Protein AF-A0A813KDB1-F1 (afdb_monomer_lite)

InterPro domains:
  IPR017941 Rieske [2Fe-2S] iron-sulphur domain [PF00355] (178-238)
  IPR017941 Rieske [2Fe-2S] iron-sulphur domain [PS51296] (184-258)
  IPR036922 Rieske [2Fe-2S] iron-sulphur domain superfamily [G3DSA:2.102.10.10] (150-264)
  IPR036922 Rieske [2Fe-2S] iron-sulphur domain superfamily [SSF50022] (185-265)

Radius of gyration: 29.74 Å; chains: 1; bounding box: 90×100×60 Å

Sequence (319 aa):
MPPRPRRPRRIEYSDDDKTNSSRAALPVSDSSYREGPVVGLESSQASLGKRLASVAGLDGSPGKTSPEEPSREEPSEPEAKSRRKGDEESPDTVEDDEHLWVRTEVRKGSDLIDGQAWMAEFQDRVGAHLEKAAGDPLQPGPNFFLRNRVLREMGKTCPPGKRLRLPTGQDVIFWFNVGIPGPPKSRVYVTEARCPHQGVCLLGGELSEIEDEMGIAQAMIRCPRHNKTFSLRHGRSHGNTEVLREFPCRFMHGHWYVGLDLDEPGTPAAASSFKEPLSPGSEGKAGRPTLQCTEAQDSSPSSDPIRKKLRWLFDTLQQ

Secondary structure (DSSP, 8-state):
-PPPPPPPPPPPPP---------PPP----TT--------GGGGSTTSSSSS------------------------------------PPPSEEEETTEEEEE-S--SGGGS-BHHHHHHHHHHHHHHHHHHHHT-TT----HHHHHHHHHHHHHHH--SSEEEE-TTS-EEEEEES-SSSS-GGGSEEEEESB-TTT--BGGGSEEEEEE-TTS-EEEEEE-TTT--EEETTT-B-TT-S-B--EE-EEEETTEEEEEEETT-TTS----S--------------------------------GGGGHHHHHHHTT--

Organism: Polarella glacialis (NCBI:txid89957)

pLDDT: mean 74.96, std 22.69, range [31.42, 98.62]

Structure (mmCIF, N/CA/C/O backbone):
data_AF-A0A813KDB1-F1
#
_entry.id   AF-A0A813KDB1-F1
#
loop_
_atom_site.group_PDB
_atom_site.id
_atom_site.type_symbol
_atom_site.label_atom_id
_atom_site.label_alt_id
_atom_site.label_comp_id
_atom_site.label_asym_id
_atom_site.label_entity_id
_atom_site.label_seq_id
_atom_site.pdbx_PDB_ins_code
_atom_site.Cartn_x
_atom_site.Cartn_y
_atom_site.Cartn_z
_atom_site.occupancy
_atom_site.B_iso_or_equiv
_atom_site.auth_seq_id
_atom_site.auth_comp_id
_atom_site.auth_asym_id
_atom_site.auth_atom_id
_atom_site.pdbx_PDB_model_num
ATOM 1 N N . MET A 1 1 ? 41.593 44.837 -2.999 1.00 47.44 1 MET A N 1
ATOM 2 C CA . MET A 1 1 ? 41.903 43.409 -2.769 1.00 47.44 1 MET A CA 1
ATOM 3 C C . MET A 1 1 ? 40.599 42.653 -2.574 1.00 47.44 1 MET A C 1
ATOM 5 O O . MET A 1 1 ? 39.830 43.077 -1.719 1.00 47.44 1 MET A O 1
ATOM 9 N N . PRO A 1 2 ? 40.311 41.606 -3.362 1.00 50.16 2 PRO A N 1
ATOM 10 C CA . PRO A 1 2 ? 39.098 40.814 -3.181 1.00 50.16 2 PRO A CA 1
ATOM 11 C C . PRO A 1 2 ? 39.183 39.944 -1.907 1.00 50.16 2 PRO A C 1
ATOM 13 O O . PRO A 1 2 ? 40.277 39.488 -1.554 1.00 50.16 2 PRO A O 1
ATOM 16 N N . PRO A 1 3 ? 38.062 39.724 -1.194 1.00 56.72 3 PRO A N 1
ATOM 17 C CA . PRO A 1 3 ? 38.036 38.947 0.042 1.00 56.72 3 PRO A CA 1
ATOM 18 C C . PRO A 1 3 ? 38.288 37.456 -0.224 1.00 56.72 3 PRO A C 1
ATOM 20 O O . PRO A 1 3 ? 37.745 36.871 -1.160 1.00 56.72 3 PRO A O 1
ATOM 23 N N . ARG A 1 4 ? 39.126 36.836 0.616 1.00 61.09 4 ARG A N 1
ATOM 24 C CA . ARG A 1 4 ? 39.471 35.410 0.515 1.00 61.09 4 ARG A CA 1
ATOM 25 C C . ARG A 1 4 ? 38.277 34.520 0.902 1.00 61.09 4 ARG A C 1
ATOM 27 O O . ARG A 1 4 ? 37.613 34.813 1.898 1.00 61.09 4 ARG A O 1
ATOM 34 N N . PRO A 1 5 ? 38.047 33.404 0.189 1.00 60.66 5 PRO A N 1
ATOM 35 C CA . PRO A 1 5 ? 36.999 32.448 0.528 1.00 60.66 5 PRO A CA 1
ATOM 36 C C . PRO A 1 5 ? 37.299 31.759 1.867 1.00 60.66 5 PRO A C 1
ATOM 38 O O . PRO A 1 5 ? 38.416 31.295 2.117 1.00 60.66 5 PRO A O 1
ATOM 41 N N . ARG A 1 6 ? 36.295 31.716 2.751 1.00 63.47 6 ARG A N 1
ATOM 42 C CA . ARG A 1 6 ? 36.370 31.036 4.052 1.00 63.47 6 ARG A CA 1
ATOM 43 C C . ARG A 1 6 ? 36.276 29.523 3.851 1.00 63.47 6 ARG A C 1
ATOM 45 O O . ARG A 1 6 ? 35.392 29.045 3.148 1.00 63.47 6 ARG A O 1
ATOM 52 N N . ARG A 1 7 ? 37.189 28.778 4.482 1.00 62.50 7 ARG A N 1
ATOM 53 C CA . ARG A 1 7 ? 37.196 27.307 4.475 1.00 62.50 7 ARG A CA 1
ATOM 54 C C . ARG A 1 7 ? 35.985 26.751 5.246 1.00 62.50 7 ARG A C 1
ATOM 56 O O . ARG A 1 7 ? 35.656 27.308 6.297 1.00 62.50 7 ARG A O 1
ATOM 63 N N . PRO A 1 8 ? 35.355 25.661 4.774 1.00 53.72 8 PRO A N 1
ATOM 64 C CA . PRO A 1 8 ? 34.260 25.009 5.484 1.00 53.72 8 PRO A CA 1
ATOM 65 C C . PRO A 1 8 ? 34.768 24.371 6.785 1.00 53.72 8 PRO A C 1
ATOM 67 O O . PRO A 1 8 ? 35.827 23.741 6.813 1.00 53.72 8 PRO A O 1
ATOM 70 N N . ARG A 1 9 ? 34.021 24.578 7.876 1.00 57.28 9 ARG A N 1
ATOM 71 C CA . ARG A 1 9 ? 34.284 23.959 9.180 1.00 57.28 9 ARG A CA 1
ATOM 72 C C . ARG A 1 9 ? 33.851 22.493 9.144 1.00 57.28 9 ARG A C 1
ATOM 74 O O . ARG A 1 9 ? 32.752 22.182 8.698 1.00 57.28 9 ARG A O 1
ATOM 81 N N . ARG A 1 10 ? 34.738 21.626 9.629 1.00 59.72 10 ARG A N 1
ATOM 82 C CA . ARG A 1 10 ? 34.519 20.196 9.864 1.00 59.72 10 ARG A CA 1
ATOM 83 C C . ARG A 1 10 ? 33.463 20.037 10.964 1.00 59.72 10 ARG A C 1
ATOM 85 O O . ARG A 1 10 ? 33.630 20.611 12.036 1.00 59.72 10 ARG A O 1
ATOM 92 N N . ILE A 1 11 ? 32.384 19.319 10.667 1.00 54.44 11 ILE A N 1
ATOM 93 C CA . ILE A 1 11 ? 31.355 18.930 11.637 1.00 54.44 11 ILE A CA 1
ATOM 94 C C . ILE A 1 11 ? 31.827 17.615 12.261 1.00 54.44 11 ILE A C 1
ATOM 96 O O . ILE A 1 11 ? 32.056 16.645 11.540 1.00 54.44 11 ILE A O 1
ATOM 100 N N . GLU A 1 12 ? 32.029 17.612 13.575 1.00 63.62 12 GLU A N 1
ATOM 101 C CA . GLU A 1 12 ? 32.253 16.402 14.367 1.00 63.62 12 GLU A CA 1
ATOM 102 C C . GLU A 1 12 ? 30.897 15.946 14.916 1.00 63.62 12 GLU A C 1
ATOM 104 O O . GLU A 1 12 ? 30.165 16.746 15.500 1.00 63.62 12 GLU A O 1
ATOM 109 N N . TYR A 1 13 ? 30.543 14.685 14.664 1.00 45.53 13 TYR A N 1
ATOM 110 C CA . TYR A 1 13 ? 29.360 14.039 15.227 1.00 45.53 13 TYR A CA 1
ATOM 111 C C . TYR A 1 13 ? 29.757 13.339 16.531 1.00 45.53 13 TYR A C 1
ATOM 113 O O . TYR A 1 13 ? 30.740 12.601 16.562 1.00 45.53 13 TYR A O 1
ATOM 121 N N . SER A 1 14 ? 29.007 13.627 17.594 1.00 55.69 14 SER A N 1
ATOM 122 C CA . SER A 1 14 ? 29.107 12.991 18.908 1.00 55.69 14 SER A CA 1
ATOM 123 C C . SER A 1 14 ? 28.132 11.816 18.939 1.00 55.69 14 SER A C 1
ATOM 125 O O . SER A 1 14 ? 26.929 12.032 18.802 1.00 55.69 14 SER A O 1
ATOM 127 N N . ASP A 1 15 ? 28.654 10.600 19.087 1.00 50.84 15 ASP A N 1
ATOM 128 C CA . ASP A 1 15 ? 27.873 9.379 19.294 1.00 50.84 15 ASP A CA 1
ATOM 129 C C . ASP A 1 15 ? 27.597 9.200 20.790 1.00 50.84 15 ASP A C 1
ATOM 131 O O . ASP A 1 15 ? 28.422 8.653 21.514 1.00 50.84 15 ASP A O 1
ATOM 135 N N . ASP A 1 16 ? 26.426 9.640 21.240 1.00 55.75 16 ASP A N 1
ATOM 136 C CA . ASP A 1 16 ? 25.824 9.232 22.509 1.00 55.75 16 ASP A CA 1
ATOM 137 C C . ASP A 1 16 ? 24.302 9.171 22.301 1.00 55.75 16 ASP A C 1
ATOM 139 O O . ASP A 1 16 ? 23.665 10.194 22.070 1.00 55.75 16 ASP A O 1
ATOM 143 N N . ASP A 1 17 ? 23.713 7.971 22.278 1.00 43.59 17 ASP A N 1
ATOM 144 C CA . ASP A 1 17 ? 22.930 7.505 23.428 1.00 43.59 17 ASP A CA 1
ATOM 145 C C . ASP A 1 17 ? 22.334 6.102 23.226 1.00 43.59 17 ASP A C 1
ATOM 147 O O . ASP A 1 17 ? 21.727 5.755 22.211 1.00 43.59 17 ASP A O 1
ATOM 151 N N . LYS A 1 18 ? 22.492 5.298 24.278 1.00 48.03 18 LYS A N 1
ATOM 152 C CA . LYS A 1 18 ? 21.803 4.031 24.529 1.00 48.03 18 LYS A CA 1
ATOM 153 C C . LYS A 1 18 ? 20.516 4.336 25.290 1.00 48.03 18 LYS A C 1
ATOM 155 O O . LYS A 1 18 ? 20.599 4.952 26.338 1.00 48.03 18 LYS A O 1
ATOM 160 N N . THR A 1 19 ? 19.376 3.780 24.887 1.00 43.03 19 THR A N 1
ATOM 161 C CA . THR A 1 19 ? 18.316 3.258 25.790 1.00 43.03 19 THR A CA 1
ATOM 162 C C . THR A 1 19 ? 17.258 2.545 24.935 1.00 43.03 19 THR A C 1
ATOM 164 O O . THR A 1 19 ? 16.723 3.091 23.983 1.00 43.03 19 THR A O 1
ATOM 167 N N . ASN A 1 20 ? 17.154 1.220 25.029 1.00 46.16 20 ASN A N 1
ATOM 168 C CA . ASN A 1 20 ? 16.258 0.468 25.915 1.00 46.16 20 ASN A CA 1
ATOM 169 C C . ASN A 1 20 ? 14.755 0.681 25.625 1.00 46.16 20 ASN A C 1
ATOM 171 O O . ASN A 1 20 ? 14.137 1.627 26.105 1.00 46.16 20 ASN A O 1
ATOM 175 N N . SER A 1 21 ? 14.154 -0.252 24.882 1.00 37.84 21 SER A N 1
ATOM 176 C CA . SER A 1 21 ? 12.702 -0.478 24.874 1.00 37.84 21 SER A CA 1
ATOM 177 C C . SER A 1 21 ? 12.387 -1.912 24.456 1.00 37.84 21 SER A C 1
ATOM 179 O O . SER A 1 21 ? 12.144 -2.219 23.292 1.00 37.84 21 SER A O 1
ATOM 181 N N . SER A 1 22 ? 12.398 -2.811 25.435 1.00 41.06 22 SER A N 1
ATOM 182 C CA . SER A 1 22 ? 11.783 -4.133 25.351 1.00 41.06 22 SER A CA 1
ATOM 183 C C . SER A 1 22 ? 10.313 -4.031 25.776 1.00 41.06 22 SER A C 1
ATOM 185 O O . SER A 1 22 ? 9.968 -4.219 26.940 1.00 41.06 22 SER A O 1
ATOM 187 N N . ARG A 1 23 ? 9.419 -3.723 24.828 1.00 39.84 23 ARG A N 1
ATOM 188 C CA . ARG A 1 23 ? 7.965 -3.821 25.043 1.00 39.84 23 ARG A CA 1
ATOM 189 C C . ARG A 1 23 ? 7.538 -5.251 24.692 1.00 39.84 23 ARG A C 1
ATOM 191 O O . ARG A 1 23 ? 7.514 -5.632 23.525 1.00 39.84 23 ARG A O 1
ATOM 198 N N . ALA A 1 24 ? 7.288 -6.063 25.717 1.00 38.56 24 ALA A N 1
ATOM 199 C CA . ALA A 1 24 ? 6.796 -7.427 25.572 1.00 38.56 24 ALA A CA 1
ATOM 200 C C . ALA A 1 24 ? 5.351 -7.402 25.046 1.00 38.56 24 ALA A C 1
ATOM 202 O O . ALA A 1 24 ? 4.459 -6.868 25.704 1.00 38.56 24 ALA A O 1
ATOM 203 N N . ALA A 1 25 ? 5.128 -7.958 23.855 1.00 38.34 25 ALA A N 1
ATOM 204 C CA . ALA A 1 25 ? 3.797 -8.155 23.296 1.00 38.34 25 ALA A CA 1
ATOM 205 C C . ALA A 1 25 ? 3.138 -9.385 23.941 1.00 38.34 25 ALA A C 1
ATOM 207 O O . ALA A 1 25 ? 3.752 -10.449 24.036 1.00 38.34 25 ALA A O 1
ATOM 208 N N . LEU A 1 26 ? 1.892 -9.233 24.392 1.00 40.97 26 LEU A N 1
ATOM 209 C CA . LEU A 1 26 ? 1.087 -10.336 24.915 1.00 40.97 26 LEU A CA 1
ATOM 210 C C . LEU A 1 26 ? 0.714 -11.317 23.784 1.00 40.97 26 LEU A C 1
ATOM 212 O O . LEU A 1 26 ? 0.447 -10.880 22.662 1.00 40.97 26 LEU A O 1
ATOM 216 N N . PRO A 1 27 ? 0.660 -12.633 24.056 1.00 40.50 27 PRO A N 1
ATOM 217 C CA . PRO A 1 27 ? 0.263 -13.628 23.068 1.00 40.50 27 PRO A CA 1
ATOM 218 C C . PRO A 1 27 ? -1.242 -13.525 22.779 1.00 40.50 27 PRO A C 1
ATOM 220 O O . PRO A 1 27 ? -2.080 -13.898 23.600 1.00 40.50 27 PRO A O 1
ATOM 223 N N . VAL A 1 28 ? -1.589 -13.023 21.595 1.00 42.00 28 VAL A N 1
ATOM 224 C CA . VAL A 1 28 ? -2.956 -13.068 21.060 1.00 42.00 28 VAL A CA 1
ATOM 225 C C . VAL A 1 28 ? -3.245 -14.503 20.612 1.00 42.00 28 VAL A C 1
ATOM 227 O O . VAL A 1 28 ? -2.460 -15.103 19.879 1.00 42.00 28 VAL A O 1
ATOM 230 N N . SER A 1 29 ? -4.350 -15.082 21.083 1.00 42.59 29 SER A N 1
ATOM 231 C CA . SER A 1 29 ? -4.725 -16.467 20.786 1.00 42.59 29 SER A CA 1
ATOM 232 C C . SER A 1 29 ? -5.213 -16.623 19.336 1.00 42.59 29 SER A C 1
ATOM 234 O O . SER A 1 29 ? -6.191 -16.013 18.912 1.00 42.59 29 SER A O 1
ATOM 236 N N . ASP A 1 30 ? -4.521 -17.475 18.577 1.00 48.59 30 ASP A N 1
ATOM 237 C CA . ASP A 1 30 ? -4.645 -17.676 17.119 1.00 48.59 30 ASP A CA 1
ATOM 238 C C . ASP A 1 30 ? -5.843 -18.568 16.697 1.00 48.59 30 ASP A C 1
ATOM 240 O O . ASP A 1 30 ? -5.923 -19.053 15.571 1.00 48.59 30 ASP A O 1
ATOM 244 N N . SER A 1 31 ? -6.796 -18.841 17.597 1.00 42.84 31 SER A N 1
ATOM 245 C CA . SER A 1 31 ? -7.762 -19.944 17.433 1.00 42.84 31 SER A CA 1
ATOM 246 C C . SER A 1 31 ? -9.050 -19.610 16.668 1.00 42.84 31 SER A C 1
ATOM 248 O O . SER A 1 31 ? -9.845 -20.513 16.403 1.00 42.84 31 SER A O 1
ATOM 250 N N . SER A 1 32 ? -9.289 -18.352 16.283 1.00 50.22 32 SER A N 1
ATOM 251 C CA . SER A 1 32 ? -10.543 -17.952 15.613 1.00 50.22 32 SER A CA 1
ATOM 252 C C . SER A 1 32 ? -10.458 -17.864 14.085 1.00 50.22 32 SER A C 1
ATOM 254 O O . SER A 1 32 ? -11.488 -17.741 13.420 1.00 50.22 32 SER A O 1
ATOM 256 N N . TYR A 1 33 ? -9.265 -17.964 13.495 1.00 52.94 33 TYR A N 1
ATOM 257 C CA . TYR A 1 33 ? -9.117 -17.913 12.043 1.00 52.94 33 TYR A CA 1
ATOM 258 C C . TYR A 1 33 ? -9.217 -19.310 11.442 1.00 52.94 33 TYR A C 1
ATOM 260 O O . TYR A 1 33 ? -8.347 -20.156 11.641 1.00 52.94 33 TYR A O 1
ATOM 268 N N . ARG A 1 34 ? -10.257 -19.535 10.643 1.00 52.16 34 ARG A N 1
ATOM 269 C CA . ARG A 1 34 ? -10.279 -20.667 9.722 1.00 52.16 34 ARG A CA 1
ATOM 270 C C . ARG A 1 34 ? -9.604 -20.232 8.439 1.00 52.16 34 ARG A C 1
ATOM 272 O O . ARG A 1 34 ? -10.171 -19.463 7.666 1.00 52.16 34 ARG A O 1
ATOM 279 N N . GLU A 1 35 ? -8.386 -20.716 8.247 1.00 57.69 35 GLU A N 1
ATOM 280 C CA . GLU A 1 35 ? -7.700 -20.648 6.969 1.00 57.69 35 GLU A CA 1
ATOM 281 C C . GLU A 1 35 ? -8.604 -21.340 5.944 1.00 57.69 35 GLU A C 1
ATOM 283 O O . GLU A 1 35 ? -8.809 -22.553 5.975 1.00 57.69 35 GLU A O 1
ATOM 288 N N . GLY A 1 36 ? -9.282 -20.539 5.115 1.00 54.19 36 GLY A N 1
ATOM 289 C CA . GLY A 1 36 ? -9.970 -21.078 3.951 1.00 54.19 36 GLY A CA 1
ATOM 290 C C . GLY A 1 36 ? -8.931 -21.785 3.081 1.00 54.19 36 GLY A C 1
ATOM 291 O O . GLY A 1 36 ? -7.775 -21.362 3.107 1.00 54.19 36 GLY A O 1
ATOM 292 N N . PRO A 1 37 ? -9.303 -22.842 2.338 1.00 48.91 37 PRO A N 1
ATOM 293 C CA . PRO A 1 37 ? -8.363 -23.575 1.504 1.00 48.91 37 PRO A CA 1
ATOM 294 C C . PRO A 1 37 ? -7.607 -22.578 0.630 1.00 48.91 37 PRO A C 1
ATOM 296 O O . PRO A 1 37 ? -8.187 -21.931 -0.245 1.00 48.91 37 PRO A O 1
ATOM 299 N N . VAL A 1 38 ? -6.321 -22.401 0.933 1.00 49.00 38 VAL A N 1
ATOM 300 C CA . VAL A 1 38 ? -5.410 -21.664 0.073 1.00 49.00 38 VAL A CA 1
ATOM 301 C C . VAL A 1 38 ? -5.387 -22.496 -1.194 1.00 49.00 38 VAL A C 1
ATOM 303 O O . VAL A 1 38 ? -4.984 -23.659 -1.161 1.00 49.00 38 VAL A O 1
ATOM 306 N N . VAL A 1 39 ? -5.929 -21.957 -2.285 1.00 49.00 39 VAL A N 1
ATOM 307 C CA . VAL A 1 39 ? -5.841 -22.605 -3.591 1.00 49.00 39 VAL A CA 1
ATOM 308 C C . VAL A 1 39 ? -4.368 -22.523 -3.963 1.00 49.00 39 VAL A C 1
ATOM 310 O O . VAL A 1 39 ? -3.913 -21.531 -4.525 1.00 49.00 39 VAL A O 1
ATOM 313 N N . GLY A 1 40 ? -3.602 -23.509 -3.499 1.00 39.00 40 GLY A N 1
ATOM 314 C CA . GLY A 1 40 ? -2.176 -23.596 -3.723 1.00 39.00 40 GLY A CA 1
ATOM 315 C C . GLY A 1 40 ? -1.946 -23.561 -5.221 1.00 39.00 40 GLY A C 1
ATOM 316 O O . GLY A 1 40 ? -2.390 -24.445 -5.950 1.00 39.00 40 GLY A O 1
ATOM 317 N N . LEU A 1 41 ? -1.232 -22.538 -5.679 1.00 46.25 41 LEU A N 1
ATOM 318 C CA . LEU A 1 41 ? -0.765 -22.405 -7.057 1.00 46.25 41 LEU A CA 1
ATOM 319 C C . LEU A 1 41 ? 0.331 -23.440 -7.403 1.00 46.25 41 LEU A C 1
ATOM 321 O O . LEU A 1 41 ? 1.040 -23.296 -8.394 1.00 46.25 41 LEU A O 1
ATOM 325 N N . GLU A 1 42 ? 0.474 -24.500 -6.603 1.00 47.78 42 GLU A N 1
ATOM 326 C CA . GLU A 1 42 ? 1.480 -25.553 -6.759 1.00 47.78 42 GLU A CA 1
ATOM 327 C C . GLU A 1 42 ? 1.095 -26.608 -7.812 1.00 47.78 42 GLU A C 1
ATOM 329 O O . GLU A 1 42 ? 1.938 -27.395 -8.238 1.00 47.78 42 GLU A O 1
ATOM 334 N N . SER A 1 43 ? -0.137 -26.606 -8.333 1.00 47.19 43 SER A N 1
ATOM 335 C CA . SER A 1 43 ? -0.551 -27.556 -9.379 1.00 47.19 43 SER A CA 1
ATOM 336 C C . SER A 1 43 ? -0.085 -27.209 -10.807 1.00 47.19 43 SER A C 1
ATOM 338 O O . SER A 1 43 ? -0.372 -27.966 -11.733 1.00 47.19 43 SER A O 1
ATOM 340 N N . SER A 1 44 ? 0.673 -26.125 -11.018 1.00 48.56 44 SER A N 1
ATOM 341 C CA . SER A 1 44 ? 1.128 -25.713 -12.363 1.00 48.56 44 SER A CA 1
ATOM 342 C C . SER A 1 44 ? 2.535 -26.187 -12.761 1.00 48.56 44 SER A C 1
ATOM 344 O O . SER A 1 44 ? 2.935 -25.969 -13.903 1.00 48.56 44 SER A O 1
ATOM 346 N N . GLN A 1 45 ? 3.287 -26.878 -11.893 1.00 50.91 45 GLN A N 1
ATOM 347 C CA . GLN A 1 45 ? 4.633 -27.376 -12.248 1.00 50.91 45 GLN A CA 1
ATOM 348 C C . GLN A 1 45 ? 4.695 -28.835 -12.741 1.00 50.91 45 GLN A C 1
ATOM 350 O O . GLN A 1 45 ? 5.735 -29.273 -13.228 1.00 50.91 45 GLN A O 1
ATOM 355 N N . ALA A 1 46 ? 3.595 -29.594 -12.723 1.00 47.47 46 ALA A N 1
ATOM 356 C CA . ALA A 1 46 ? 3.635 -31.028 -13.039 1.00 47.47 46 ALA A CA 1
ATOM 357 C C . ALA A 1 46 ? 3.524 -31.403 -14.540 1.00 47.47 46 ALA A C 1
ATOM 359 O O . ALA A 1 46 ? 3.486 -32.590 -14.862 1.00 47.47 46 ALA A O 1
ATOM 360 N N . SER A 1 47 ? 3.491 -30.452 -15.487 1.00 51.69 47 SER A N 1
ATOM 361 C CA . SER A 1 47 ? 3.226 -30.762 -16.913 1.00 51.69 47 SER A CA 1
ATOM 362 C C . SER A 1 47 ? 4.373 -30.483 -17.904 1.00 51.69 47 SER A C 1
ATOM 364 O O . SER A 1 47 ? 4.206 -30.737 -19.099 1.00 51.69 47 SER A O 1
ATOM 366 N N . LEU A 1 48 ? 5.549 -30.019 -17.469 1.00 46.94 48 LEU A N 1
ATOM 367 C CA . LEU A 1 48 ? 6.669 -29.695 -18.379 1.00 46.94 48 LEU A CA 1
ATOM 368 C C . LEU A 1 48 ? 7.739 -30.799 -18.506 1.00 46.94 48 LEU A C 1
ATOM 370 O O . LEU A 1 48 ? 8.848 -30.543 -18.960 1.00 46.94 48 LEU A O 1
ATOM 374 N N . GLY A 1 49 ? 7.403 -32.047 -18.163 1.00 48.47 49 GLY A N 1
ATOM 375 C CA . GLY A 1 49 ? 8.355 -33.168 -18.134 1.00 48.47 49 GLY A CA 1
ATOM 376 C C . GLY A 1 49 ? 8.098 -34.333 -19.100 1.00 48.47 49 GLY A C 1
ATOM 377 O O . GLY A 1 49 ? 8.584 -35.425 -18.827 1.00 48.47 49 GLY A O 1
ATOM 378 N N . LYS A 1 50 ? 7.312 -34.187 -20.183 1.00 52.31 50 LYS A N 1
ATOM 379 C CA . LYS A 1 50 ? 6.923 -35.345 -21.035 1.00 52.31 50 LYS A CA 1
ATOM 380 C C . LYS A 1 50 ? 6.996 -35.170 -22.562 1.00 52.31 50 LYS A C 1
ATOM 382 O O . LYS A 1 50 ? 6.342 -35.916 -23.283 1.00 52.31 50 LYS A O 1
ATOM 387 N N . ARG A 1 51 ? 7.789 -34.237 -23.105 1.00 51.47 51 ARG A N 1
ATOM 388 C CA . ARG A 1 51 ? 7.889 -34.055 -24.576 1.00 51.47 51 ARG A CA 1
ATOM 389 C C . ARG A 1 51 ? 9.298 -34.067 -25.181 1.00 51.47 51 ARG A C 1
ATOM 391 O O . ARG A 1 51 ? 9.501 -33.442 -26.212 1.00 51.47 51 ARG A O 1
ATOM 398 N N . LEU A 1 52 ? 10.253 -34.811 -24.614 1.00 50.09 52 LEU A N 1
ATOM 399 C CA . LEU A 1 52 ? 11.571 -35.009 -25.255 1.00 50.09 52 LEU A CA 1
ATOM 400 C C . LEU A 1 52 ? 12.033 -36.468 -25.394 1.00 50.09 52 LEU A C 1
ATOM 402 O O . LEU A 1 52 ? 13.209 -36.717 -25.628 1.00 50.09 52 LEU A O 1
ATOM 406 N N . ALA A 1 53 ? 11.131 -37.447 -25.336 1.00 50.91 53 ALA A N 1
ATOM 407 C CA . ALA A 1 53 ? 11.488 -38.828 -25.657 1.00 50.91 53 ALA A CA 1
ATOM 408 C C . ALA A 1 53 ? 10.392 -39.481 -26.498 1.00 50.91 53 ALA A C 1
ATOM 410 O O . ALA A 1 53 ? 9.461 -40.043 -25.935 1.00 50.91 53 ALA A O 1
ATOM 411 N N . SER A 1 54 ? 10.473 -39.352 -27.829 1.00 44.91 54 SER A N 1
ATOM 412 C CA . SER A 1 54 ? 9.844 -40.260 -28.811 1.00 44.91 54 SER A CA 1
ATOM 413 C C . SER A 1 54 ? 10.249 -39.882 -30.248 1.00 44.91 54 SER A C 1
ATOM 415 O O . SER A 1 54 ? 9.456 -39.322 -30.997 1.00 44.91 54 SER A O 1
ATOM 417 N N . VAL A 1 55 ? 11.487 -40.198 -30.642 1.00 53.56 55 VAL A N 1
ATOM 418 C CA . VAL A 1 55 ? 11.860 -40.457 -32.049 1.00 53.56 55 VAL A CA 1
ATOM 419 C C . VAL A 1 55 ? 12.705 -41.730 -32.061 1.00 53.56 55 VAL A C 1
ATOM 421 O O . VAL A 1 55 ? 13.923 -41.686 -31.951 1.00 53.56 55 VAL A O 1
ATOM 424 N N . ALA A 1 56 ? 11.996 -42.856 -32.072 1.00 45.00 56 ALA A N 1
ATOM 425 C CA . ALA A 1 56 ? 12.388 -44.227 -32.421 1.00 45.00 56 ALA A CA 1
ATOM 426 C C . ALA A 1 56 ? 11.191 -45.068 -31.935 1.00 45.00 56 ALA A C 1
ATOM 428 O O . ALA A 1 56 ? 10.994 -45.225 -30.740 1.00 45.00 56 ALA A O 1
ATOM 429 N N . GLY A 1 57 ? 10.197 -45.406 -32.755 1.00 50.53 57 GLY A N 1
ATOM 430 C CA . GLY A 1 57 ? 10.357 -46.298 -33.891 1.00 50.53 57 GLY A CA 1
ATOM 431 C C . GLY A 1 57 ? 10.645 -47.703 -33.368 1.00 50.53 57 GLY A C 1
ATOM 432 O O . GLY A 1 57 ? 11.815 -47.990 -33.153 1.00 50.53 57 GLY A O 1
ATOM 433 N N . LEU A 1 58 ? 9.595 -48.504 -33.115 1.00 46.84 58 LEU A N 1
ATOM 434 C CA . LEU A 1 58 ? 9.476 -49.948 -33.409 1.00 46.84 58 LEU A CA 1
ATOM 435 C C . LEU A 1 58 ? 8.279 -50.600 -32.671 1.00 46.84 58 LEU A C 1
ATOM 437 O O . LEU A 1 58 ? 8.142 -50.496 -31.457 1.00 46.84 58 LEU A O 1
ATOM 441 N N . ASP A 1 59 ? 7.445 -51.257 -33.481 1.00 44.00 59 ASP A N 1
ATOM 442 C CA . ASP A 1 59 ? 6.672 -52.491 -33.270 1.00 44.00 59 ASP A CA 1
ATOM 443 C C . ASP A 1 59 ? 5.696 -52.671 -32.086 1.00 44.00 59 ASP A C 1
ATOM 445 O O . ASP A 1 59 ? 6.052 -52.941 -30.947 1.00 44.00 59 ASP A O 1
ATOM 449 N N . GLY A 1 60 ? 4.403 -52.672 -32.442 1.00 52.00 60 GLY A N 1
ATOM 450 C CA . GLY A 1 60 ? 3.572 -53.884 -32.440 1.00 52.00 60 GLY A CA 1
ATOM 451 C C . GLY A 1 60 ? 3.305 -54.610 -31.116 1.00 52.00 60 GLY A C 1
ATOM 452 O O . GLY A 1 60 ? 4.044 -55.516 -30.748 1.00 52.00 60 GLY A O 1
ATOM 453 N N . SER A 1 61 ? 2.136 -54.363 -30.509 1.00 51.69 61 SER A N 1
ATOM 454 C CA . SER A 1 61 ? 1.318 -55.410 -29.856 1.00 51.69 61 SER A CA 1
ATOM 455 C C . SER A 1 61 ? -0.055 -54.886 -29.402 1.00 51.69 61 SER A C 1
ATOM 457 O O . SER A 1 61 ? -0.111 -53.914 -28.649 1.00 51.69 61 SER A O 1
ATOM 459 N N . PRO A 1 62 ? -1.177 -55.526 -29.791 1.00 58.03 62 PRO A N 1
ATOM 460 C CA . PRO A 1 62 ? -2.493 -55.234 -29.238 1.00 58.03 62 PRO A CA 1
ATOM 461 C C . PRO A 1 62 ? -2.759 -56.137 -28.023 1.00 58.03 62 PRO A C 1
ATOM 463 O O . PRO A 1 62 ? -3.210 -57.272 -28.157 1.00 58.03 62 PRO A O 1
ATOM 466 N N . GLY A 1 63 ? -2.477 -55.627 -26.824 1.00 43.75 63 GLY A N 1
ATOM 467 C CA . GLY A 1 63 ? -2.775 -56.294 -25.556 1.00 43.75 63 GLY A CA 1
ATOM 468 C C . GLY A 1 63 ? -3.899 -55.584 -24.809 1.00 43.75 63 GLY A C 1
ATOM 469 O O . GLY A 1 63 ? -3.665 -54.590 -24.133 1.00 43.75 63 GLY A O 1
ATOM 470 N N . LYS A 1 64 ? -5.125 -56.097 -24.946 1.00 53.41 64 LYS A N 1
ATOM 471 C CA . LYS A 1 64 ? -6.262 -55.800 -24.065 1.00 53.41 64 LYS A CA 1
ATOM 472 C C . LYS A 1 64 ? -5.938 -56.270 -22.645 1.00 53.41 64 LYS A C 1
ATOM 474 O O . LYS A 1 64 ? -5.892 -57.475 -22.424 1.00 53.41 64 LYS A O 1
ATOM 479 N N . THR A 1 65 ? -5.853 -55.353 -21.692 1.00 45.91 65 THR A N 1
ATOM 480 C CA . THR A 1 65 ? -6.090 -55.644 -20.272 1.00 45.91 65 THR A CA 1
ATOM 481 C C . THR A 1 65 ? -6.728 -54.423 -19.619 1.00 45.91 65 THR A C 1
ATOM 483 O O . THR A 1 65 ? -6.080 -53.412 -19.365 1.00 45.91 65 THR A O 1
ATOM 486 N N . SER A 1 66 ? -8.038 -54.520 -19.386 1.00 56.47 66 SER A N 1
ATOM 487 C CA . SER A 1 66 ? -8.755 -53.658 -18.448 1.00 56.47 66 SER A CA 1
ATOM 488 C C . SER A 1 66 ? -8.236 -53.926 -17.036 1.00 56.47 66 SER A C 1
ATOM 490 O O . SER A 1 66 ? -8.244 -55.090 -16.628 1.00 56.47 66 SER A O 1
ATOM 492 N N . PRO A 1 67 ? -7.835 -52.905 -16.266 1.00 56.19 67 PRO A N 1
ATOM 493 C CA . PRO A 1 67 ? -7.754 -53.027 -14.827 1.00 56.19 67 PRO A CA 1
ATOM 494 C C . PRO A 1 67 ? -9.143 -52.777 -14.242 1.00 56.19 67 PRO A C 1
ATOM 496 O O . PRO A 1 67 ? -9.738 -51.715 -14.416 1.00 56.19 67 PRO A O 1
ATOM 499 N N . GLU A 1 68 ? -9.629 -53.824 -13.594 1.00 53.84 68 GLU A N 1
ATOM 500 C CA . GLU A 1 68 ? -10.724 -53.875 -12.636 1.00 53.84 68 GLU A CA 1
ATOM 501 C C . GLU A 1 68 ? -10.738 -52.642 -11.719 1.00 53.84 68 GLU A C 1
ATOM 503 O O . GLU A 1 68 ? -9.731 -52.285 -11.106 1.00 53.84 68 GLU A O 1
ATOM 508 N N . GLU A 1 69 ? -11.895 -51.992 -11.664 1.00 59.81 69 GLU A N 1
ATOM 509 C CA . GLU A 1 69 ? -12.195 -50.827 -10.842 1.00 59.81 69 GLU A CA 1
ATOM 510 C C . GLU A 1 69 ? -12.535 -51.311 -9.419 1.00 59.81 69 GLU A C 1
ATOM 512 O O . GLU A 1 69 ? -13.557 -51.978 -9.239 1.00 59.81 69 GLU A O 1
ATOM 517 N N . PRO A 1 70 ? -11.704 -51.044 -8.392 1.00 56.47 70 PRO A N 1
ATOM 518 C CA . PRO A 1 70 ? -12.048 -51.410 -7.028 1.00 56.47 70 PRO A CA 1
ATOM 519 C C . PRO A 1 70 ? -13.150 -50.475 -6.525 1.00 56.47 70 PRO A C 1
ATOM 521 O O . PRO A 1 70 ? -12.930 -49.281 -6.313 1.00 56.47 70 PRO A O 1
ATOM 524 N N . SER A 1 71 ? -14.335 -51.050 -6.325 1.00 55.59 71 SER A N 1
ATOM 525 C CA . SER A 1 71 ? -15.485 -50.449 -5.654 1.00 55.59 71 SER A CA 1
ATOM 526 C C . SER A 1 71 ? -15.074 -49.926 -4.278 1.00 55.59 71 SER A C 1
ATOM 528 O O . SER A 1 71 ? -14.944 -50.679 -3.311 1.00 55.59 71 SER A O 1
ATOM 530 N N . ARG A 1 72 ? -14.822 -48.620 -4.213 1.00 59.22 72 ARG A N 1
ATOM 531 C CA . ARG A 1 72 ? -14.491 -47.895 -2.993 1.00 59.22 72 ARG A CA 1
ATOM 532 C C . ARG A 1 72 ? -15.800 -47.583 -2.276 1.00 59.22 72 ARG A C 1
ATOM 534 O O . ARG A 1 72 ? -16.538 -46.701 -2.701 1.00 59.22 72 ARG A O 1
ATOM 541 N N . GLU A 1 73 ? -16.092 -48.347 -1.229 1.00 60.84 73 GLU A N 1
ATOM 542 C CA . GLU A 1 73 ? -17.177 -48.067 -0.288 1.00 60.84 73 GLU A CA 1
ATOM 543 C C . GLU A 1 73 ? -17.001 -46.644 0.259 1.00 60.84 73 GLU A C 1
ATOM 545 O O . GLU A 1 73 ? -15.998 -46.338 0.908 1.00 60.84 73 GLU A O 1
ATOM 550 N N . GLU A 1 74 ? -17.949 -45.760 -0.060 1.00 58.53 74 GLU A N 1
ATOM 551 C CA . GLU A 1 74 ? -18.038 -44.430 0.534 1.00 58.53 74 GLU A CA 1
ATOM 552 C C . GLU A 1 74 ? -18.369 -44.584 2.025 1.00 58.53 74 GLU A C 1
ATOM 554 O O . GLU A 1 74 ? -19.450 -45.077 2.365 1.00 58.53 74 GLU A O 1
ATOM 559 N N . PRO A 1 75 ? -17.482 -44.167 2.945 1.00 60.34 75 PRO A N 1
ATOM 560 C CA . PRO A 1 75 ? -17.855 -44.041 4.338 1.00 60.34 75 PRO A CA 1
ATOM 561 C C . PRO A 1 75 ? -18.837 -42.876 4.437 1.00 60.34 75 PRO A C 1
ATOM 563 O O . PRO A 1 75 ? -18.472 -41.721 4.225 1.00 60.34 75 PRO A O 1
ATOM 566 N N . SER A 1 76 ? -20.090 -43.192 4.754 1.00 62.78 76 SER A N 1
ATOM 567 C CA . SER A 1 76 ? -21.119 -42.227 5.121 1.00 62.78 76 SER A CA 1
ATOM 568 C C . SER A 1 76 ? -20.645 -41.430 6.341 1.00 62.78 76 SER A C 1
ATOM 570 O O . SER A 1 76 ? -20.777 -41.885 7.481 1.00 62.78 76 SER A O 1
ATOM 572 N N . GLU A 1 77 ? -20.037 -40.267 6.103 1.00 64.75 77 GLU A N 1
ATOM 573 C CA . GLU A 1 77 ? -19.654 -39.341 7.161 1.00 64.75 77 GLU A CA 1
ATOM 574 C C . GLU A 1 77 ? -20.918 -38.887 7.905 1.00 64.75 77 GLU A C 1
ATOM 576 O O . GLU A 1 77 ? -21.881 -38.429 7.280 1.00 64.75 77 GLU A O 1
ATOM 581 N N . PRO A 1 78 ? -20.960 -39.019 9.241 1.00 61.34 78 PRO A N 1
ATOM 582 C CA . PRO A 1 78 ? -22.092 -38.549 10.012 1.00 61.34 78 PRO A CA 1
ATOM 583 C C . PRO A 1 78 ? -22.173 -37.030 9.875 1.00 61.34 78 PRO A C 1
ATOM 585 O O . PRO A 1 78 ? -21.235 -36.319 10.239 1.00 61.34 78 PRO A O 1
ATOM 588 N N . GLU A 1 79 ? -23.310 -36.542 9.372 1.00 60.09 79 GLU A N 1
ATOM 589 C CA . GLU A 1 79 ? -23.676 -35.129 9.349 1.00 60.09 79 GLU A CA 1
ATOM 590 C C . GLU A 1 79 ? -23.639 -34.563 10.776 1.00 60.09 79 GLU A C 1
ATOM 592 O O . GLU A 1 79 ? -24.640 -34.501 11.498 1.00 60.09 79 GLU A O 1
ATOM 597 N N . ALA A 1 80 ? -22.457 -34.126 11.204 1.00 60.28 80 ALA A N 1
ATOM 598 C CA . ALA A 1 80 ? -22.282 -33.324 12.390 1.00 60.28 80 ALA A CA 1
ATOM 599 C C . ALA A 1 80 ? -22.925 -31.966 12.101 1.00 60.28 80 ALA A C 1
ATOM 601 O O . ALA A 1 80 ? -22.270 -31.020 11.658 1.00 60.28 80 ALA A O 1
ATOM 602 N N . LYS A 1 81 ? -24.238 -31.877 12.356 1.00 57.38 81 LYS A N 1
ATOM 603 C CA . LYS A 1 81 ? -24.992 -30.634 12.546 1.00 57.38 81 LYS A CA 1
ATOM 604 C C . LYS A 1 81 ? -24.360 -29.871 13.709 1.00 57.38 81 LYS A C 1
ATOM 606 O O . LYS A 1 81 ? -24.858 -29.856 14.832 1.00 57.38 81 LYS A O 1
ATOM 611 N N . SER A 1 82 ? -23.228 -29.238 13.424 1.00 66.19 82 SER A N 1
ATOM 612 C CA . SER A 1 82 ? -22.636 -28.181 14.218 1.00 66.19 82 SER A CA 1
ATOM 613 C C . SER A 1 82 ? -23.682 -27.079 14.291 1.00 66.19 82 SER A C 1
ATOM 615 O O . SER A 1 82 ? -23.878 -26.314 13.343 1.00 66.19 82 SER A O 1
ATOM 617 N N . ARG A 1 83 ? -24.442 -27.078 15.392 1.00 56.59 83 ARG A N 1
ATOM 618 C CA . ARG A 1 83 ? -25.306 -25.973 15.799 1.00 56.59 83 ARG A CA 1
ATOM 619 C C . ARG A 1 83 ? -24.421 -24.733 15.824 1.00 56.59 83 ARG A C 1
ATOM 621 O O . ARG A 1 83 ? -23.666 -24.535 16.774 1.00 56.59 83 ARG A O 1
ATOM 628 N N . ARG A 1 84 ? -24.485 -23.942 14.752 1.00 61.09 84 ARG A N 1
ATOM 629 C CA . ARG A 1 84 ? -23.848 -22.632 14.667 1.00 61.09 84 ARG A CA 1
ATOM 630 C C . ARG A 1 84 ? -24.446 -21.796 15.790 1.00 61.09 84 ARG A C 1
ATOM 632 O O . ARG A 1 84 ? -25.613 -21.416 15.746 1.00 61.09 84 ARG A O 1
ATOM 639 N N . LYS A 1 85 ? -23.666 -21.660 16.862 1.00 59.66 85 LYS A N 1
ATOM 640 C CA . LYS A 1 85 ? -23.901 -20.720 17.954 1.00 59.66 85 LYS A CA 1
ATOM 641 C C . LYS A 1 85 ? -24.117 -19.359 17.284 1.00 59.66 85 LYS A C 1
ATOM 643 O O . LYS A 1 85 ? -23.349 -19.041 16.381 1.00 59.66 85 LYS A O 1
ATOM 648 N N . GLY A 1 86 ? -25.225 -18.703 17.632 1.00 60.97 86 GLY A N 1
ATOM 649 C CA . GLY A 1 86 ? -25.836 -17.620 16.860 1.00 60.97 86 GLY A CA 1
ATOM 650 C C . GLY A 1 86 ? -24.847 -16.575 16.358 1.00 60.97 86 GLY A C 1
ATOM 651 O O . GLY A 1 86 ? -23.839 -16.315 17.010 1.00 60.97 86 GLY A O 1
ATOM 652 N N . ASP A 1 87 ? -25.164 -16.018 15.191 1.00 72.69 87 ASP A N 1
ATOM 653 C CA . ASP A 1 87 ? -24.433 -14.938 14.533 1.00 72.69 87 ASP A CA 1
ATOM 654 C C . ASP A 1 87 ? -24.478 -13.676 15.412 1.00 72.69 87 ASP A C 1
ATOM 656 O O . ASP A 1 87 ? -25.279 -12.770 15.199 1.00 72.69 87 ASP A O 1
ATOM 660 N N . GLU A 1 88 ? -23.666 -13.655 16.466 1.00 81.81 88 GLU A N 1
ATOM 661 C CA . GLU A 1 88 ? -23.447 -12.475 17.288 1.00 81.81 88 GLU A CA 1
ATOM 662 C C . GLU A 1 88 ? -22.787 -11.425 16.392 1.00 81.81 88 GLU A C 1
ATOM 664 O O . GLU A 1 88 ? -21.677 -11.614 15.883 1.00 81.81 88 GLU A O 1
ATOM 669 N N . GLU A 1 89 ? -23.540 -10.367 16.101 1.00 90.00 89 GLU A N 1
ATOM 670 C CA . GLU A 1 89 ? -23.133 -9.319 15.179 1.00 90.00 89 GLU A CA 1
ATOM 671 C C . GLU A 1 89 ? -21.847 -8.660 15.688 1.00 90.00 89 GLU A C 1
ATOM 673 O O . GLU A 1 89 ? -21.793 -8.131 16.796 1.00 90.00 89 GLU A O 1
ATOM 678 N N . SER A 1 90 ? -20.777 -8.728 14.891 1.00 93.06 90 SER A N 1
ATOM 679 C CA . SER A 1 90 ? -19.475 -8.194 15.295 1.00 93.06 90 SER A CA 1
ATOM 680 C C . SER A 1 90 ? -19.568 -6.677 15.497 1.00 93.06 90 SER A C 1
ATOM 682 O O . SER A 1 90 ? -20.061 -6.004 14.593 1.00 93.06 90 SER A O 1
ATOM 684 N N . PRO A 1 91 ? -19.066 -6.109 16.605 1.00 95.12 91 PRO A N 1
ATOM 685 C CA . PRO A 1 91 ? -19.216 -4.682 16.887 1.00 95.12 91 PRO A CA 1
ATOM 686 C C . PRO A 1 91 ? -18.522 -3.823 15.823 1.00 95.12 91 PRO A C 1
ATOM 688 O O . PRO A 1 91 ? -17.406 -4.138 15.400 1.00 95.12 91 PRO A O 1
ATOM 691 N N . ASP A 1 92 ? -19.170 -2.734 15.399 1.00 95.69 92 ASP A N 1
ATOM 692 C CA . ASP A 1 92 ? -18.618 -1.787 14.418 1.00 95.69 92 ASP A CA 1
ATOM 693 C C . ASP A 1 92 ? -17.395 -1.033 14.941 1.00 95.69 92 ASP A C 1
ATOM 695 O O . ASP A 1 92 ? -16.457 -0.754 14.193 1.00 95.69 92 ASP A O 1
ATOM 699 N N . THR A 1 93 ? -17.391 -0.729 16.234 1.00 96.38 93 THR A N 1
ATOM 700 C CA . THR A 1 93 ? -16.295 -0.048 16.914 1.00 96.38 93 THR A CA 1
ATOM 701 C C . THR A 1 93 ? -15.992 -0.736 18.233 1.00 96.38 93 THR A C 1
ATOM 703 O O . THR A 1 93 ? -16.903 -1.182 18.929 1.00 96.38 93 THR A O 1
ATOM 706 N N . VAL A 1 94 ? -14.713 -0.814 18.583 1.00 96.50 94 VAL A N 1
ATOM 707 C CA . VAL A 1 94 ? -14.246 -1.311 19.880 1.00 96.50 94 VAL A CA 1
ATOM 708 C C . VAL A 1 94 ? -13.285 -0.276 20.448 1.00 96.50 94 VAL A C 1
ATOM 710 O O . VAL A 1 94 ? -12.282 0.045 19.817 1.00 96.50 94 VAL A O 1
ATOM 713 N N . GLU A 1 95 ? -13.596 0.258 21.620 1.00 95.62 95 GLU A N 1
ATOM 714 C CA . GLU A 1 95 ? -12.699 1.155 22.350 1.00 95.62 95 GLU A CA 1
ATOM 715 C C . GLU A 1 95 ? -11.726 0.321 23.190 1.00 95.62 95 GLU A C 1
ATOM 717 O O . GLU A 1 95 ? -12.127 -0.655 23.825 1.00 95.62 95 GLU A O 1
ATOM 722 N N . ASP A 1 96 ? -10.443 0.666 23.143 1.00 94.38 96 ASP A N 1
ATOM 723 C CA . ASP A 1 96 ? -9.364 -0.041 23.838 1.00 94.38 96 ASP A CA 1
ATOM 724 C C . ASP A 1 96 ? -8.282 0.982 24.186 1.00 94.38 96 ASP A C 1
ATOM 726 O O . ASP A 1 96 ? -7.607 1.442 23.272 1.00 94.38 96 ASP A O 1
ATOM 730 N N . ASP A 1 97 ? -8.186 1.362 25.465 1.00 86.12 97 ASP A N 1
ATOM 731 C CA . ASP A 1 97 ? -7.332 2.388 26.095 1.00 86.12 97 ASP A CA 1
ATOM 732 C C . ASP A 1 97 ? -6.780 3.512 25.182 1.00 86.12 97 ASP A C 1
ATOM 734 O O . ASP A 1 97 ? -7.194 4.662 25.304 1.00 86.12 97 ASP A O 1
ATOM 738 N N . GLU A 1 98 ? -5.849 3.207 24.272 1.00 93.81 98 GLU A N 1
ATOM 739 C CA . GLU A 1 98 ? -5.158 4.168 23.394 1.00 93.81 98 GLU A CA 1
ATOM 740 C C . GLU A 1 98 ? -5.796 4.339 21.988 1.00 93.81 98 GLU A C 1
ATOM 742 O O . GLU A 1 98 ? -5.468 5.289 21.276 1.00 93.81 98 GLU A O 1
ATOM 747 N N . HIS A 1 99 ? -6.693 3.442 21.554 1.00 96.44 99 HIS A N 1
ATOM 748 C CA . HIS A 1 99 ? -7.204 3.397 20.176 1.00 96.44 99 HIS A CA 1
ATOM 749 C C . HIS A 1 99 ? -8.718 3.157 20.084 1.00 96.44 99 HIS A C 1
ATOM 751 O O . HIS A 1 99 ? -9.296 2.310 20.770 1.00 96.44 99 HIS A O 1
ATOM 757 N N . LEU A 1 100 ? -9.349 3.817 19.109 1.00 96.19 100 LEU A N 1
ATOM 758 C CA . LEU A 1 100 ? -10.670 3.448 18.602 1.00 96.19 100 LEU A CA 1
ATOM 759 C C . LEU A 1 100 ? -10.508 2.462 17.444 1.00 96.19 100 LEU A C 1
ATOM 761 O O . LEU A 1 100 ? -10.108 2.837 16.341 1.00 96.19 100 LEU A O 1
ATOM 765 N N . TRP A 1 101 ? -10.830 1.194 17.675 1.00 97.44 101 TRP A N 1
ATOM 766 C CA . TRP A 1 101 ? -10.761 0.158 16.649 1.00 97.44 101 TRP A CA 1
ATOM 767 C C . TRP A 1 101 ? -12.021 0.164 15.800 1.00 97.44 101 TRP A C 1
ATOM 769 O O . TRP A 1 101 ? -13.103 -0.163 16.280 1.00 97.44 101 TRP A O 1
ATOM 779 N N . VAL A 1 102 ? -11.875 0.478 14.518 1.00 97.69 102 VAL A N 1
ATOM 780 C CA . VAL A 1 102 ? -12.981 0.566 13.564 1.00 97.69 102 VAL A CA 1
ATOM 781 C C . VAL A 1 102 ? -13.016 -0.680 12.685 1.00 97.69 102 VAL A C 1
ATOM 783 O O . VAL A 1 102 ? -12.028 -1.015 12.024 1.00 97.69 102 VAL A O 1
ATOM 786 N N . ARG A 1 103 ? -14.161 -1.371 12.675 1.00 97.38 103 ARG A N 1
ATOM 787 C CA . ARG A 1 103 ? -14.416 -2.554 11.848 1.00 97.38 103 ARG A CA 1
ATOM 788 C C . ARG A 1 103 ? -14.351 -2.179 10.372 1.00 97.38 103 ARG A C 1
ATOM 790 O O . ARG A 1 103 ? -14.943 -1.194 9.935 1.00 97.38 103 ARG A O 1
ATOM 797 N N . THR A 1 104 ? -13.675 -3.005 9.583 1.00 97.75 104 THR A N 1
ATOM 798 C CA . THR A 1 104 ? -13.692 -2.908 8.121 1.00 97.75 104 THR A CA 1
ATOM 799 C C . THR A 1 104 ? -14.570 -3.996 7.508 1.00 97.75 104 THR A C 1
ATOM 801 O O . THR A 1 104 ? -14.896 -5.009 8.133 1.00 97.75 104 THR A O 1
ATOM 804 N N . GLU A 1 105 ? -14.924 -3.821 6.239 1.00 96.56 105 GLU A N 1
ATOM 805 C CA . GLU A 1 105 ? -15.632 -4.834 5.448 1.00 96.56 105 GLU A CA 1
ATOM 806 C C . GLU A 1 105 ? -14.772 -6.067 5.103 1.00 96.56 105 GLU A C 1
ATOM 808 O O . GLU A 1 105 ? -15.284 -7.045 4.562 1.00 96.56 105 GLU A O 1
ATOM 813 N N . VAL A 1 106 ? -13.468 -6.045 5.404 1.00 97.38 106 VAL A N 1
ATOM 814 C CA . VAL A 1 106 ? -12.536 -7.132 5.082 1.00 97.38 106 VAL A CA 1
ATOM 815 C C . VAL A 1 106 ? -12.673 -8.248 6.113 1.00 97.38 106 VAL A C 1
ATOM 817 O O . VAL A 1 106 ? -12.355 -8.059 7.288 1.00 97.38 106 VAL A O 1
ATOM 820 N N . ARG A 1 107 ? -13.102 -9.432 5.666 1.00 95.94 107 ARG A N 1
ATOM 821 C CA . ARG A 1 107 ? -13.380 -10.586 6.537 1.00 95.94 107 ARG A CA 1
ATOM 822 C C . ARG A 1 107 ? -12.286 -11.641 6.525 1.00 95.94 107 ARG A C 1
ATOM 824 O O . ARG A 1 107 ? -12.163 -12.428 7.455 1.00 95.94 107 ARG A O 1
ATOM 831 N N . LYS A 1 108 ? -11.494 -11.700 5.461 1.00 94.75 108 LYS A N 1
ATOM 832 C CA . LYS A 1 108 ? -10.444 -12.711 5.286 1.00 94.75 108 LYS A CA 1
ATOM 833 C C . LYS A 1 108 ? -9.278 -12.149 4.486 1.00 94.75 108 LYS A C 1
ATOM 835 O O . LYS A 1 108 ? -9.432 -11.180 3.750 1.00 94.75 108 LYS A O 1
ATOM 840 N N . GLY A 1 109 ? -8.114 -12.790 4.599 1.00 91.19 109 GLY A N 1
ATOM 841 C CA . GLY A 1 109 ? -6.923 -12.400 3.835 1.00 91.19 109 GLY A CA 1
ATOM 842 C C . GLY A 1 109 ? -7.143 -12.439 2.319 1.00 91.19 109 GLY A C 1
ATOM 843 O O . GLY A 1 109 ? -6.639 -11.579 1.615 1.00 91.19 109 GLY A O 1
ATOM 844 N N . SER A 1 110 ? -7.979 -13.353 1.816 1.00 94.38 110 SER A N 1
ATOM 845 C CA . SER A 1 110 ? -8.312 -13.427 0.383 1.00 94.38 110 SER A CA 1
ATOM 846 C C . SER A 1 110 ? -9.234 -12.315 -0.125 1.00 94.38 110 SER A C 1
ATOM 848 O O . SER A 1 110 ? -9.437 -12.212 -1.330 1.00 94.38 110 SER A O 1
ATOM 850 N N . ASP A 1 111 ? -9.779 -11.470 0.758 1.00 95.75 111 ASP A N 1
ATOM 851 C CA . ASP A 1 111 ? -10.442 -10.228 0.344 1.00 95.75 111 ASP A CA 1
ATOM 852 C C . ASP A 1 111 ? -9.426 -9.107 0.065 1.00 95.75 111 ASP A C 1
ATOM 854 O O . ASP A 1 111 ? -9.824 -8.040 -0.417 1.00 95.75 111 ASP A O 1
ATOM 858 N N . LEU A 1 112 ? -8.153 -9.313 0.426 1.00 97.00 112 LEU A N 1
ATOM 859 C CA . LEU A 1 112 ? -7.028 -8.407 0.217 1.00 97.00 112 LEU A CA 1
ATOM 860 C C . LEU A 1 112 ? -6.191 -8.865 -0.983 1.00 97.00 112 LEU A C 1
ATOM 862 O O . LEU A 1 112 ? -6.246 -10.017 -1.408 1.00 97.00 112 LEU A O 1
ATOM 866 N N . ILE A 1 113 ? -5.410 -7.937 -1.530 1.00 97.50 113 ILE A N 1
ATOM 867 C CA . ILE A 1 113 ? -4.509 -8.216 -2.650 1.00 97.50 113 ILE A CA 1
ATOM 868 C C . ILE A 1 113 ? -3.183 -8.717 -2.092 1.00 97.50 113 ILE A C 1
ATOM 870 O O . ILE A 1 113 ? -2.573 -8.038 -1.269 1.00 97.50 113 ILE A O 1
ATOM 874 N N . ASP A 1 114 ? -2.743 -9.888 -2.549 1.00 97.75 114 ASP A N 1
ATOM 875 C CA . ASP A 1 114 ? -1.429 -10.430 -2.213 1.00 97.75 114 ASP A CA 1
ATOM 876 C C . ASP A 1 114 ? -0.327 -9.579 -2.858 1.00 97.75 114 ASP A C 1
ATOM 878 O O . ASP A 1 114 ? -0.107 -9.617 -4.071 1.00 97.75 114 ASP A O 1
ATOM 882 N N . GLY A 1 115 ? 0.352 -8.782 -2.034 1.00 97.44 115 GLY A N 1
ATOM 883 C CA . GLY A 1 115 ? 1.384 -7.860 -2.482 1.00 97.44 115 GLY A CA 1
ATOM 884 C C . GLY A 1 115 ? 2.613 -8.566 -3.052 1.00 97.44 115 GLY A C 1
ATOM 885 O O . GLY A 1 115 ? 3.230 -8.035 -3.970 1.00 97.44 115 GLY A O 1
ATOM 886 N N . GLN A 1 116 ? 2.949 -9.770 -2.581 1.00 97.12 116 GLN A N 1
ATOM 887 C CA . GLN A 1 116 ? 4.066 -10.559 -3.117 1.00 97.12 116 GLN A CA 1
ATOM 888 C C . GLN A 1 116 ? 3.760 -11.081 -4.512 1.00 97.12 116 GLN A C 1
ATOM 890 O O . GLN A 1 116 ? 4.561 -10.898 -5.429 1.00 97.12 116 GLN A O 1
ATOM 895 N N . ALA A 1 117 ? 2.568 -11.655 -4.694 1.00 97.00 117 ALA A N 1
ATOM 896 C CA . ALA A 1 117 ? 2.111 -12.079 -6.013 1.00 97.00 117 ALA A CA 1
ATOM 897 C C . ALA A 1 117 ? 2.062 -10.891 -6.990 1.00 97.00 117 ALA A C 1
ATOM 899 O O . ALA A 1 117 ? 2.525 -10.999 -8.125 1.00 97.00 117 ALA A O 1
ATOM 900 N N . TRP A 1 118 ? 1.578 -9.733 -6.526 1.00 98.00 118 TRP A N 1
ATOM 901 C CA . TRP A 1 118 ? 1.562 -8.505 -7.320 1.00 98.00 118 TRP A CA 1
ATOM 902 C C . TRP A 1 118 ? 2.973 -8.038 -7.714 1.00 98.00 118 TRP A C 1
ATOM 904 O O . TRP A 1 118 ? 3.200 -7.684 -8.870 1.00 98.00 118 TRP A O 1
ATOM 914 N N . MET A 1 119 ? 3.933 -8.045 -6.780 1.00 97.88 119 MET A N 1
ATOM 915 C CA . MET A 1 119 ? 5.322 -7.650 -7.049 1.00 97.88 119 MET A CA 1
ATOM 916 C C . MET A 1 119 ? 5.995 -8.582 -8.059 1.00 97.88 119 MET A C 1
ATOM 918 O O . MET A 1 119 ? 6.670 -8.089 -8.964 1.00 97.88 119 MET A O 1
ATOM 922 N N . ALA A 1 120 ? 5.788 -9.896 -7.937 1.00 97.88 120 ALA A N 1
ATOM 923 C CA . ALA A 1 120 ? 6.296 -10.880 -8.889 1.00 97.88 120 ALA A CA 1
ATOM 924 C C . ALA A 1 120 ? 5.733 -10.628 -10.297 1.00 97.88 120 ALA A C 1
ATOM 926 O O . ALA A 1 120 ? 6.493 -10.444 -11.245 1.00 97.88 120 ALA A O 1
ATOM 927 N N . GLU A 1 121 ? 4.410 -10.481 -10.421 1.00 98.06 121 GLU A N 1
ATOM 928 C CA . GLU A 1 121 ? 3.764 -10.183 -11.704 1.00 98.06 121 GLU A CA 1
ATOM 929 C C . GLU A 1 121 ? 4.254 -8.854 -12.307 1.00 98.06 121 GLU A C 1
ATOM 931 O O . GLU A 1 121 ? 4.463 -8.738 -13.519 1.00 98.06 121 GLU A O 1
ATOM 936 N N . PHE A 1 122 ? 4.460 -7.834 -11.470 1.00 97.88 122 PHE A N 1
ATOM 937 C CA . PHE A 1 122 ? 5.003 -6.554 -11.906 1.00 97.88 122 PHE A CA 1
ATOM 938 C C . PHE A 1 122 ? 6.419 -6.700 -12.474 1.00 97.88 122 PHE A C 1
ATOM 940 O O . PHE A 1 122 ? 6.708 -6.147 -13.541 1.00 97.88 122 PHE A O 1
ATOM 947 N N . GLN A 1 123 ? 7.292 -7.451 -11.799 1.00 97.38 123 GLN A N 1
ATOM 948 C CA . GLN A 1 123 ? 8.649 -7.712 -12.277 1.00 97.38 123 GLN A CA 1
ATOM 949 C C . GLN A 1 123 ? 8.650 -8.510 -13.584 1.00 97.38 123 GLN A C 1
ATOM 951 O O . GLN A 1 123 ? 9.350 -8.111 -14.516 1.00 97.38 123 GLN A O 1
ATOM 956 N N . ASP A 1 124 ? 7.810 -9.539 -13.701 1.00 97.81 124 ASP A N 1
ATOM 957 C CA . ASP A 1 124 ? 7.673 -10.346 -14.918 1.00 97.81 124 ASP A CA 1
ATOM 958 C C . ASP A 1 124 ? 7.248 -9.493 -16.118 1.00 97.81 124 ASP A C 1
ATOM 960 O O . ASP A 1 124 ? 7.856 -9.547 -17.190 1.00 97.81 124 ASP A O 1
ATOM 964 N N . ARG A 1 125 ? 6.236 -8.632 -15.942 1.00 97.25 125 ARG A N 1
ATOM 965 C CA . ARG A 1 125 ? 5.774 -7.722 -17.004 1.00 97.25 125 ARG A CA 1
ATOM 966 C C . ARG A 1 125 ? 6.854 -6.717 -17.398 1.00 97.25 125 ARG A C 1
ATOM 968 O O . ARG A 1 125 ? 7.028 -6.444 -18.587 1.00 97.25 125 ARG A O 1
ATOM 975 N N . VAL A 1 126 ? 7.593 -6.165 -16.432 1.00 96.00 126 VAL A N 1
ATOM 976 C CA . VAL A 1 126 ? 8.742 -5.288 -16.716 1.00 96.00 126 VAL A CA 1
ATOM 977 C C . VAL A 1 126 ? 9.811 -6.047 -17.510 1.00 96.00 126 VAL A C 1
ATOM 979 O O . VAL A 1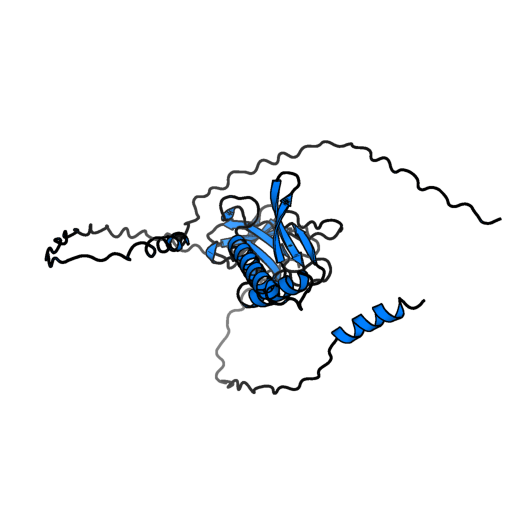 126 ? 10.288 -5.516 -18.512 1.00 96.00 126 VAL A O 1
ATOM 982 N N . GLY A 1 127 ? 10.138 -7.282 -17.119 1.00 95.50 127 GLY A N 1
ATOM 983 C CA . GLY A 1 127 ? 11.088 -8.153 -17.815 1.00 95.50 127 GLY A CA 1
ATOM 984 C C . GLY A 1 127 ? 10.683 -8.431 -19.263 1.00 95.50 127 GLY A C 1
ATOM 985 O O . GLY A 1 127 ? 11.444 -8.127 -20.179 1.00 95.50 127 GLY A O 1
ATOM 986 N N . ALA A 1 128 ? 9.447 -8.876 -19.495 1.00 95.38 128 ALA A N 1
ATOM 987 C CA . ALA A 1 128 ? 8.927 -9.157 -20.836 1.00 95.38 128 ALA A CA 1
ATOM 988 C C . ALA A 1 128 ? 8.984 -7.930 -21.766 1.00 95.38 128 ALA A C 1
ATOM 990 O O . ALA A 1 128 ? 9.264 -8.028 -22.964 1.00 95.38 128 ALA A O 1
ATOM 991 N N . HIS A 1 129 ? 8.736 -6.740 -21.220 1.00 93.75 129 HIS A N 1
ATOM 992 C CA . HIS A 1 129 ? 8.866 -5.505 -21.978 1.00 93.75 129 HIS A CA 1
ATOM 993 C C . HIS A 1 129 ? 10.323 -5.125 -22.279 1.00 93.75 129 HIS A C 1
ATOM 995 O O . HIS A 1 129 ? 10.581 -4.585 -23.357 1.00 93.75 129 HIS A O 1
ATOM 1001 N N . LEU A 1 130 ? 11.255 -5.386 -21.357 1.00 92.19 130 LEU A N 1
ATOM 1002 C CA . LEU A 1 130 ? 12.688 -5.176 -21.581 1.00 92.19 130 LEU A CA 1
ATOM 1003 C C . LEU A 1 130 ? 13.219 -6.116 -22.666 1.00 92.19 130 LEU A C 1
ATOM 1005 O O . LEU A 1 130 ? 13.915 -5.658 -23.566 1.00 92.19 130 LEU A O 1
ATOM 1009 N N . GLU A 1 131 ? 12.833 -7.391 -22.641 1.00 92.38 131 GLU A N 1
ATOM 1010 C CA . GLU A 1 131 ? 13.202 -8.368 -23.674 1.00 92.38 131 GLU A CA 1
ATOM 1011 C C . GLU A 1 131 ? 12.687 -7.950 -25.054 1.00 92.38 131 GLU A C 1
ATOM 1013 O O . GLU A 1 131 ? 13.425 -7.970 -26.040 1.00 92.38 131 GLU A O 1
ATOM 1018 N N . LYS A 1 132 ? 11.436 -7.481 -25.126 1.00 91.19 132 LYS A N 1
ATOM 1019 C CA . LYS A 1 132 ? 10.862 -6.959 -26.371 1.00 91.19 132 LYS A CA 1
ATOM 1020 C C . LYS A 1 132 ? 11.593 -5.710 -26.875 1.00 91.19 132 LYS A C 1
ATOM 1022 O O . LYS A 1 132 ? 11.721 -5.540 -28.085 1.00 91.19 132 LYS A O 1
ATOM 1027 N N . ALA A 1 133 ? 12.049 -4.839 -25.973 1.00 88.75 133 ALA A N 1
ATOM 1028 C CA . ALA A 1 133 ? 12.805 -3.638 -26.325 1.00 88.75 133 ALA A CA 1
ATOM 1029 C C . ALA A 1 133 ? 14.244 -3.956 -26.761 1.00 88.75 133 ALA A C 1
ATOM 1031 O O . ALA A 1 133 ? 14.766 -3.286 -27.644 1.00 88.75 133 ALA A O 1
ATOM 1032 N N . ALA A 1 134 ? 14.868 -5.000 -26.207 1.00 87.94 134 ALA A N 1
ATOM 1033 C CA . ALA A 1 134 ? 16.221 -5.421 -26.576 1.00 87.94 134 ALA A CA 1
ATOM 1034 C C . ALA A 1 134 ? 16.336 -5.876 -28.045 1.00 87.94 134 ALA A C 1
ATOM 1036 O O . ALA A 1 134 ? 17.414 -5.803 -28.629 1.00 87.94 134 ALA A O 1
ATOM 1037 N N . GLY A 1 135 ? 15.228 -6.310 -28.656 1.00 88.19 135 GLY A N 1
ATOM 1038 C CA . GLY A 1 135 ? 15.161 -6.625 -30.085 1.00 88.19 135 GLY A CA 1
ATOM 1039 C C . GLY A 1 135 ? 15.101 -5.404 -31.014 1.00 88.19 135 GLY A C 1
ATOM 1040 O O . GLY A 1 135 ? 15.230 -5.575 -32.225 1.00 88.19 135 GLY A O 1
ATOM 1041 N N . ASP A 1 136 ? 14.909 -4.192 -30.481 1.00 86.88 136 ASP A N 1
ATOM 1042 C CA . ASP A 1 136 ? 14.818 -2.948 -31.250 1.00 86.88 136 ASP A CA 1
ATOM 1043 C C . ASP A 1 136 ? 16.021 -2.029 -30.938 1.00 86.88 136 ASP A C 1
ATOM 1045 O O . ASP A 1 136 ? 16.004 -1.286 -29.949 1.00 86.88 136 ASP A O 1
ATOM 1049 N N . PRO A 1 137 ? 17.083 -2.037 -31.771 1.00 79.38 137 PRO A N 1
ATOM 1050 C CA . PRO A 1 137 ? 18.297 -1.253 -31.529 1.00 79.38 137 PRO A CA 1
ATOM 1051 C C . PRO A 1 137 ? 18.068 0.269 -31.551 1.00 79.38 137 PRO A C 1
ATOM 1053 O O . PRO A 1 137 ? 18.978 1.025 -31.210 1.00 79.38 137 PRO A O 1
ATOM 1056 N N . LEU A 1 138 ? 16.877 0.741 -31.938 1.00 83.75 138 LEU A N 1
ATOM 1057 C CA . LEU A 1 138 ? 16.542 2.163 -32.008 1.00 83.75 138 LEU A CA 1
ATOM 1058 C C . LEU A 1 138 ? 15.928 2.723 -30.714 1.00 83.75 138 LEU A C 1
ATOM 1060 O O . LEU A 1 138 ? 15.684 3.930 -30.653 1.00 83.75 138 LEU A O 1
ATOM 1064 N N . GLN A 1 139 ? 15.701 1.910 -29.672 1.00 69.19 139 GLN A N 1
ATOM 1065 C CA . GLN A 1 139 ? 15.083 2.378 -28.421 1.00 69.19 139 GLN A CA 1
ATOM 1066 C C . GLN A 1 139 ? 15.966 2.256 -27.166 1.00 69.19 139 GLN A C 1
ATOM 1068 O O . GLN A 1 139 ? 15.672 1.468 -26.267 1.00 69.19 139 GLN A O 1
ATOM 1073 N N . PRO A 1 140 ? 16.980 3.123 -26.997 1.00 58.09 140 PRO A N 1
ATOM 1074 C CA . PRO A 1 140 ? 17.630 3.343 -25.710 1.00 58.09 140 PRO A CA 1
ATOM 1075 C C . PRO A 1 140 ? 16.766 4.281 -24.846 1.00 58.09 140 PRO A C 1
ATOM 1077 O O . PRO A 1 140 ? 17.113 5.431 -24.577 1.00 58.09 140 PRO A O 1
ATOM 1080 N N . GLY A 1 141 ? 15.578 3.821 -24.455 1.00 67.62 141 GLY A N 1
ATOM 1081 C CA . GLY A 1 141 ? 14.722 4.543 -23.516 1.00 67.62 141 GLY A CA 1
ATOM 1082 C C . GLY A 1 141 ? 15.122 4.240 -22.067 1.00 67.62 141 GLY A C 1
ATOM 1083 O O . GLY A 1 141 ? 15.400 3.087 -21.748 1.00 67.62 141 GLY A O 1
ATOM 1084 N N . PRO A 1 142 ? 15.126 5.221 -21.146 1.00 74.25 142 PRO A N 1
ATOM 1085 C CA . PRO A 1 142 ? 15.429 4.942 -19.748 1.00 74.25 142 PRO A CA 1
ATOM 1086 C C . PRO A 1 142 ? 14.339 4.055 -19.124 1.00 74.25 142 PRO A C 1
ATOM 1088 O O . PRO A 1 142 ? 13.144 4.350 -19.234 1.00 74.25 142 PRO A O 1
ATOM 1091 N N . ASN A 1 143 ? 14.770 3.006 -18.408 1.00 82.25 143 ASN A N 1
ATOM 1092 C CA . ASN A 1 143 ? 13.951 1.975 -17.738 1.00 82.25 143 ASN A CA 1
ATOM 1093 C C . ASN A 1 143 ? 12.745 2.518 -16.945 1.00 82.25 143 ASN A C 1
ATOM 1095 O O . ASN A 1 143 ? 11.742 1.831 -16.753 1.00 82.25 143 ASN A O 1
ATOM 1099 N N . PHE A 1 144 ? 12.814 3.771 -16.496 1.00 82.81 144 PHE A N 1
ATOM 1100 C CA . PHE A 1 144 ? 11.756 4.440 -15.750 1.00 82.81 144 PHE A CA 1
ATOM 1101 C C . PHE A 1 144 ? 10.431 4.575 -16.524 1.00 82.81 144 PHE A C 1
ATOM 1103 O O . PHE A 1 144 ? 9.359 4.378 -15.948 1.00 82.81 144 PHE A O 1
ATOM 1110 N N . PHE A 1 145 ? 10.471 4.872 -17.830 1.00 89.06 145 PHE A N 1
ATOM 1111 C CA . PHE A 1 145 ? 9.239 5.005 -18.622 1.00 89.06 145 PHE A CA 1
ATOM 1112 C C . PHE A 1 145 ? 8.505 3.675 -18.761 1.00 89.06 145 PHE A C 1
ATOM 1114 O O . PHE A 1 145 ? 7.272 3.645 -18.723 1.00 89.06 145 PHE A O 1
ATOM 1121 N N . LEU A 1 146 ? 9.267 2.587 -18.874 1.00 92.62 146 LEU A N 1
ATOM 1122 C CA . LEU A 1 146 ? 8.734 1.240 -18.965 1.00 92.62 146 LEU A CA 1
ATOM 1123 C C . LEU A 1 146 ? 7.999 0.852 -17.683 1.00 92.62 146 LEU A C 1
ATOM 1125 O O . LEU A 1 146 ? 6.834 0.469 -17.739 1.00 92.62 146 LEU A O 1
ATOM 1129 N N . ARG A 1 147 ? 8.632 1.050 -16.520 1.00 94.06 147 ARG A N 1
ATOM 1130 C CA . ARG A 1 147 ? 8.005 0.771 -15.219 1.00 94.06 147 ARG A CA 1
ATOM 1131 C C . ARG A 1 147 ? 6.705 1.550 -15.045 1.00 94.06 147 ARG A C 1
ATOM 1133 O O . ARG A 1 147 ? 5.677 0.959 -14.746 1.00 94.06 147 ARG A O 1
ATOM 1140 N N . ASN A 1 148 ? 6.700 2.853 -15.329 1.00 93.31 148 ASN A N 1
ATOM 1141 C CA . ASN A 1 148 ? 5.481 3.667 -15.226 1.00 93.31 148 ASN A CA 1
ATOM 1142 C C . ASN A 1 148 ? 4.391 3.277 -16.230 1.00 93.31 148 ASN A C 1
ATOM 1144 O O . ASN A 1 148 ? 3.209 3.542 -16.003 1.00 93.31 148 ASN A O 1
ATOM 1148 N N . ARG A 1 149 ? 4.760 2.700 -17.374 1.00 94.44 149 ARG A N 1
ATOM 1149 C CA . ARG A 1 149 ? 3.789 2.116 -18.296 1.00 94.44 149 ARG A CA 1
ATOM 1150 C C . ARG A 1 149 ? 3.152 0.876 -17.674 1.00 94.44 149 ARG A C 1
ATOM 1152 O O . ARG A 1 149 ? 1.931 0.861 -17.559 1.00 94.44 149 ARG A O 1
ATOM 1159 N N . VAL A 1 150 ? 3.956 -0.077 -17.204 1.00 96.19 150 VAL A N 1
ATOM 1160 C CA . VAL A 1 150 ? 3.463 -1.303 -16.556 1.00 96.19 150 VAL A CA 1
ATOM 1161 C C . VAL A 1 150 ? 2.606 -0.974 -15.328 1.00 96.19 150 VAL A C 1
ATOM 1163 O O . VAL A 1 150 ? 1.509 -1.506 -15.201 1.00 96.19 150 VAL A O 1
ATOM 1166 N N . LEU A 1 151 ? 3.021 -0.019 -14.486 1.00 95.94 151 LEU A N 1
ATOM 1167 C CA . LEU A 1 151 ? 2.231 0.443 -13.334 1.00 95.94 151 LEU A CA 1
ATOM 1168 C C . LEU A 1 151 ? 0.853 0.978 -13.744 1.00 95.94 151 LEU A C 1
ATOM 1170 O O . LEU A 1 151 ? -0.148 0.662 -13.109 1.00 95.94 151 LEU A O 1
ATOM 1174 N N . ARG A 1 152 ? 0.774 1.771 -14.822 1.00 95.38 152 ARG A N 1
ATOM 1175 C CA . ARG A 1 152 ? -0.509 2.287 -15.337 1.00 95.38 152 ARG A CA 1
ATOM 1176 C C . ARG A 1 152 ? -1.391 1.195 -15.933 1.00 95.38 152 ARG A C 1
ATOM 1178 O O . ARG A 1 152 ? -2.609 1.353 -15.933 1.00 95.38 152 ARG A O 1
ATOM 1185 N N . GLU A 1 153 ? -0.797 0.148 -16.491 1.00 95.81 153 GLU A N 1
ATOM 1186 C CA . GLU A 1 153 ? -1.523 -0.998 -17.038 1.00 95.81 153 GLU A CA 1
ATOM 1187 C C . GLU A 1 153 ? -2.059 -1.882 -15.902 1.00 95.81 153 GLU A C 1
ATOM 1189 O O . GLU A 1 153 ? -3.263 -2.123 -15.846 1.00 95.81 153 GLU A O 1
ATOM 1194 N N . MET A 1 154 ? -1.208 -2.271 -14.948 1.00 96.50 154 MET A N 1
ATOM 1195 C CA . MET A 1 154 ? -1.595 -3.092 -13.795 1.00 96.50 154 MET A CA 1
ATOM 1196 C C . MET A 1 154 ? -2.548 -2.372 -12.847 1.00 96.50 154 MET A C 1
ATOM 1198 O O . MET A 1 154 ? -3.527 -2.964 -12.412 1.00 96.50 154 MET A O 1
ATOM 1202 N N . GLY A 1 155 ? -2.344 -1.079 -12.578 1.00 93.94 155 GLY A N 1
ATOM 1203 C CA . GLY A 1 155 ? -3.202 -0.312 -11.669 1.00 93.94 155 GLY A CA 1
ATOM 1204 C C . GLY A 1 155 ? -4.671 -0.223 -12.105 1.00 93.94 155 GLY A C 1
ATOM 1205 O O . GLY A 1 155 ? -5.521 0.138 -11.295 1.00 93.94 155 GLY A O 1
ATOM 1206 N N . LYS A 1 156 ? -4.989 -0.562 -13.363 1.00 94.12 156 LYS A N 1
ATOM 1207 C CA . LYS A 1 156 ? -6.369 -0.660 -13.865 1.00 94.12 156 LYS A CA 1
ATOM 1208 C C . LYS A 1 156 ? -7.026 -2.006 -13.565 1.00 94.12 156 LYS A C 1
ATOM 1210 O O . LYS A 1 156 ? -8.246 -2.059 -13.476 1.00 94.12 156 LYS A O 1
ATOM 1215 N N . THR A 1 157 ? -6.243 -3.078 -13.469 1.00 95.12 157 THR A N 1
ATOM 1216 C CA . THR A 1 157 ? -6.744 -4.454 -13.331 1.00 95.12 157 THR A CA 1
ATOM 1217 C C . THR A 1 157 ? -6.559 -4.994 -11.920 1.00 95.12 157 THR A C 1
ATOM 1219 O O . THR A 1 157 ? -7.462 -5.624 -11.384 1.00 95.12 157 THR A O 1
ATOM 1222 N N . CYS A 1 158 ? -5.397 -4.741 -11.324 1.00 94.81 158 CYS A N 1
ATOM 1223 C CA . CYS A 1 158 ? -4.999 -5.220 -10.010 1.00 94.81 158 CYS A CA 1
ATOM 1224 C C . CYS A 1 158 ? -4.053 -4.185 -9.371 1.00 94.81 158 CYS A C 1
ATOM 1226 O O . CYS A 1 158 ? -2.862 -4.153 -9.701 1.00 94.81 158 CYS A O 1
ATOM 1228 N N . PRO A 1 159 ? -4.556 -3.270 -8.522 1.00 96.44 159 PRO A N 1
ATOM 1229 C CA . PRO A 1 159 ? -3.691 -2.362 -7.777 1.00 96.44 159 PRO A CA 1
ATOM 1230 C C . PRO A 1 159 ? -2.818 -3.130 -6.763 1.00 96.44 159 PRO A C 1
ATOM 1232 O O . PRO A 1 159 ? -3.175 -4.233 -6.376 1.00 96.44 159 PRO A O 1
ATOM 1235 N N . PRO A 1 160 ? -1.711 -2.552 -6.270 1.00 97.38 160 PRO A N 1
ATOM 1236 C CA . PRO A 1 160 ? -0.804 -3.200 -5.312 1.00 97.38 160 PRO A CA 1
ATOM 1237 C C . PRO A 1 160 ? -1.381 -3.414 -3.900 1.00 97.38 160 PRO A C 1
ATOM 1239 O O . PRO A 1 160 ? -0.706 -3.963 -3.036 1.00 97.38 160 PRO A O 1
ATOM 1242 N N . GLY A 1 161 ? -2.595 -2.940 -3.622 1.00 97.88 161 GLY A N 1
ATOM 1243 C CA . GLY A 1 161 ? -3.221 -3.028 -2.304 1.00 97.88 161 GLY A CA 1
ATOM 1244 C C . GLY A 1 161 ? -4.722 -2.770 -2.372 1.00 97.88 161 GLY A C 1
ATOM 1245 O O . GLY A 1 161 ? -5.269 -2.474 -3.436 1.00 97.88 161 GLY A O 1
ATOM 1246 N N . LYS A 1 162 ? -5.411 -2.856 -1.232 1.00 97.94 162 LYS A N 1
ATOM 1247 C CA . LYS A 1 162 ? -6.854 -2.584 -1.156 1.00 97.94 162 LYS A CA 1
ATOM 1248 C C . LYS A 1 162 ? -7.115 -1.254 -0.470 1.00 97.94 162 LYS A C 1
ATOM 1250 O O . LYS A 1 162 ? -6.888 -1.119 0.729 1.00 97.94 162 LYS A O 1
ATOM 1255 N N . ARG A 1 163 ? -7.617 -0.274 -1.224 1.00 98.06 163 ARG A N 1
ATOM 1256 C CA . ARG A 1 163 ? -8.064 1.004 -0.660 1.00 98.06 163 ARG A CA 1
ATOM 1257 C C . ARG A 1 163 ? -9.449 0.850 -0.043 1.00 98.06 163 ARG A C 1
ATOM 1259 O O . ARG A 1 163 ? -10.354 0.355 -0.707 1.00 98.06 163 ARG A O 1
ATOM 1266 N N . LEU A 1 164 ? -9.612 1.347 1.177 1.00 98.00 164 LEU A N 1
ATOM 1267 C CA . LEU A 1 164 ? -10.879 1.389 1.900 1.00 98.00 164 LEU A CA 1
ATOM 1268 C C . LEU A 1 164 ? -11.116 2.793 2.445 1.00 98.00 164 LEU A C 1
ATOM 1270 O O . LEU A 1 164 ? -10.169 3.497 2.797 1.00 98.00 164 LEU A O 1
ATOM 1274 N N . ARG A 1 165 ? -12.385 3.183 2.538 1.00 97.94 165 ARG A N 1
ATOM 1275 C CA . ARG A 1 165 ? -12.789 4.390 3.254 1.00 97.94 165 ARG A CA 1
ATOM 1276 C C . ARG A 1 165 ? -13.425 3.976 4.571 1.00 97.94 165 ARG A C 1
ATOM 1278 O O . ARG A 1 165 ? -14.424 3.263 4.565 1.00 97.94 165 ARG A O 1
ATOM 1285 N N . LEU A 1 166 ? -12.831 4.397 5.680 1.00 96.88 166 LEU A N 1
ATOM 1286 C CA . LEU A 1 166 ? -13.349 4.112 7.013 1.00 96.88 166 LEU A CA 1
ATOM 1287 C C . LEU A 1 166 ? -14.647 4.908 7.263 1.00 96.88 166 LEU A C 1
ATOM 1289 O O . LEU A 1 166 ? -14.811 5.986 6.683 1.00 96.88 166 LEU A O 1
ATOM 1293 N N . PRO A 1 167 ? -15.550 4.436 8.145 1.00 94.25 167 PRO A N 1
ATOM 1294 C CA . PRO A 1 167 ? -16.743 5.177 8.581 1.00 94.25 167 PRO A CA 1
ATOM 1295 C C . PRO A 1 167 ? -16.461 6.605 9.065 1.00 94.25 167 PRO A C 1
ATOM 1297 O O . PRO A 1 167 ? -17.258 7.515 8.856 1.00 94.25 167 PRO A O 1
ATOM 1300 N N . THR A 1 168 ? -15.291 6.818 9.659 1.00 91.94 168 THR A N 1
ATOM 1301 C CA . THR A 1 168 ? -14.781 8.114 10.122 1.00 91.94 168 THR A CA 1
ATOM 1302 C C . THR A 1 168 ? -14.351 9.052 8.981 1.00 91.94 168 THR A C 1
ATOM 1304 O O . THR A 1 168 ? -14.089 10.232 9.202 1.00 91.94 168 THR A O 1
ATOM 1307 N N . GLY A 1 169 ? -14.324 8.558 7.740 1.00 95.19 169 GLY A N 1
ATOM 1308 C CA . GLY A 1 169 ? -14.088 9.326 6.521 1.00 95.19 169 GLY A CA 1
ATOM 1309 C C . GLY A 1 169 ? -12.673 9.222 5.950 1.00 95.19 169 GLY A C 1
ATOM 1310 O O . GLY A 1 169 ? -12.504 9.576 4.779 1.00 95.19 169 GLY A O 1
ATOM 1311 N N . GLN A 1 170 ? -11.698 8.724 6.721 1.00 96.19 170 GLN A N 1
ATOM 1312 C CA . GLN A 1 170 ? -10.312 8.529 6.284 1.00 96.19 170 GLN A CA 1
ATOM 1313 C C . GLN A 1 170 ? -10.217 7.466 5.184 1.00 96.19 170 GLN A C 1
ATOM 1315 O O . GLN A 1 170 ? -10.870 6.423 5.238 1.00 96.19 170 GLN A O 1
ATOM 1320 N N . ASP A 1 171 ? -9.356 7.721 4.202 1.00 98.06 171 ASP A N 1
ATOM 1321 C CA . ASP A 1 171 ? -8.984 6.747 3.181 1.00 98.06 171 ASP A CA 1
ATOM 1322 C C . ASP A 1 171 ? -7.694 6.030 3.601 1.00 98.06 171 ASP A C 1
ATOM 1324 O O . ASP A 1 171 ? -6.646 6.665 3.745 1.00 98.06 171 ASP A O 1
ATOM 1328 N N . VAL A 1 172 ? -7.750 4.707 3.724 1.00 98.38 172 VAL A N 1
ATOM 1329 C CA . VAL A 1 172 ? -6.602 3.854 4.066 1.00 98.38 172 VAL A CA 1
ATOM 1330 C C . VAL A 1 172 ? -6.316 2.846 2.955 1.00 98.38 172 VAL A C 1
ATOM 1332 O O . VAL A 1 172 ? -7.175 2.579 2.110 1.00 98.38 172 VAL A O 1
ATOM 1335 N N . ILE A 1 173 ? -5.110 2.282 2.932 1.00 98.62 173 ILE A N 1
ATOM 1336 C CA . ILE A 1 173 ? -4.748 1.157 2.060 1.00 98.62 173 ILE A CA 1
ATOM 1337 C C . ILE A 1 173 ? -4.240 0.005 2.919 1.00 98.62 173 ILE A C 1
ATOM 1339 O O . ILE A 1 173 ? -3.346 0.194 3.738 1.00 98.62 173 ILE A O 1
ATOM 1343 N N . PHE A 1 174 ? -4.800 -1.180 2.690 1.00 98.56 174 PHE A N 1
ATOM 1344 C CA . PHE A 1 174 ? -4.281 -2.445 3.191 1.00 98.56 174 PHE A CA 1
ATOM 1345 C C . PHE A 1 174 ? -3.235 -3.000 2.224 1.00 98.56 174 PHE A C 1
ATOM 1347 O O . PHE A 1 174 ? -3.527 -3.223 1.043 1.00 98.56 174 PHE A O 1
ATOM 1354 N N . TRP A 1 175 ? -2.049 -3.274 2.757 1.00 98.38 175 TRP A N 1
ATOM 1355 C CA . TRP A 1 175 ? -0.941 -3.946 2.089 1.00 98.38 175 TRP A CA 1
ATOM 1356 C C . TRP A 1 175 ? -0.792 -5.332 2.709 1.00 98.38 175 TRP A C 1
ATOM 1358 O O . TRP A 1 175 ? -0.404 -5.447 3.871 1.00 98.38 175 TRP A O 1
ATOM 1368 N N . PHE A 1 176 ? -1.165 -6.376 1.973 1.00 98.31 176 PHE A N 1
ATOM 1369 C CA . PHE A 1 176 ? -1.256 -7.737 2.500 1.00 98.31 176 PHE A CA 1
ATOM 1370 C C . PHE A 1 176 ? -0.135 -8.624 1.966 1.00 98.31 176 PHE A C 1
ATOM 1372 O O . PHE A 1 176 ? 0.224 -8.547 0.795 1.00 98.31 176 PHE A O 1
ATOM 1379 N N . ASN A 1 177 ? 0.373 -9.496 2.835 1.00 97.25 177 ASN A N 1
ATOM 1380 C CA . ASN A 1 177 ? 1.430 -10.457 2.551 1.00 97.25 177 ASN A CA 1
ATOM 1381 C C . ASN A 1 177 ? 2.752 -9.818 2.088 1.00 97.25 177 ASN A C 1
ATOM 1383 O O . ASN A 1 177 ? 3.433 -10.381 1.246 1.00 97.25 177 ASN A O 1
ATOM 1387 N N . VAL A 1 178 ? 3.134 -8.661 2.634 1.00 97.00 178 VAL A N 1
ATOM 1388 C CA . VAL A 1 178 ? 4.390 -7.957 2.292 1.00 97.00 178 VAL A CA 1
ATOM 1389 C C . VAL A 1 178 ? 5.366 -7.919 3.472 1.00 97.00 178 VAL A C 1
ATOM 1391 O O . VAL A 1 178 ? 4.990 -8.169 4.614 1.00 97.00 178 VAL A O 1
ATOM 1394 N N . GLY A 1 179 ? 6.631 -7.603 3.216 1.00 95.06 179 GLY A N 1
ATOM 1395 C CA . GLY A 1 179 ? 7.687 -7.469 4.218 1.00 95.06 179 GLY A CA 1
ATOM 1396 C C . GLY A 1 179 ? 8.289 -8.810 4.631 1.00 95.06 179 GLY A C 1
ATOM 1397 O O . GLY A 1 179 ? 8.268 -9.775 3.868 1.00 95.06 179 GLY A O 1
ATOM 1398 N N . ILE A 1 180 ? 8.815 -8.865 5.856 1.00 93.94 180 ILE A N 1
ATOM 1399 C CA . ILE A 1 180 ? 9.550 -10.013 6.408 1.00 93.94 180 ILE A CA 1
ATOM 1400 C C . ILE A 1 180 ? 8.757 -11.321 6.206 1.00 93.94 180 ILE A C 1
ATOM 1402 O O . ILE A 1 180 ? 7.567 -11.359 6.539 1.00 93.94 180 ILE A O 1
ATOM 1406 N N . PRO A 1 181 ? 9.387 -12.394 5.684 1.00 92.31 181 PRO A N 1
ATOM 1407 C CA . PRO A 1 181 ? 8.746 -13.696 5.545 1.00 92.31 181 PRO A CA 1
ATOM 1408 C C . PRO A 1 181 ? 8.148 -14.191 6.867 1.00 92.31 181 PRO A C 1
ATOM 1410 O O . PRO A 1 181 ? 8.771 -14.111 7.925 1.00 92.31 181 PRO A O 1
ATOM 1413 N N . GLY A 1 182 ? 6.929 -14.714 6.802 1.00 93.06 182 GLY A N 1
ATOM 1414 C CA . GLY A 1 182 ? 6.167 -15.156 7.965 1.00 93.06 182 GLY A CA 1
ATOM 1415 C C . GLY A 1 182 ? 4.717 -15.470 7.597 1.00 93.06 182 GLY A C 1
ATOM 1416 O O . GLY A 1 182 ? 4.354 -15.386 6.419 1.00 93.06 182 GLY A O 1
ATOM 1417 N N . PRO A 1 183 ? 3.871 -15.823 8.580 1.00 93.50 183 PRO A N 1
ATOM 1418 C CA . PRO A 1 183 ? 2.450 -16.047 8.343 1.00 93.50 183 PRO A CA 1
ATOM 1419 C C . PRO A 1 183 ? 1.802 -14.825 7.665 1.00 93.50 183 PRO A C 1
ATOM 1421 O O . PRO A 1 183 ? 2.018 -13.701 8.121 1.00 93.50 183 PRO A O 1
ATOM 1424 N N . PRO A 1 184 ? 0.955 -14.987 6.631 1.00 90.88 184 PRO A N 1
ATOM 1425 C CA . PRO A 1 184 ? 0.364 -13.847 5.921 1.00 90.88 184 PRO A CA 1
ATOM 1426 C C . PRO A 1 184 ? -0.376 -12.849 6.829 1.00 90.88 184 PRO A C 1
ATOM 1428 O O . PRO A 1 184 ? -0.381 -11.649 6.567 1.00 90.88 184 PRO A O 1
ATOM 1431 N N . LYS A 1 185 ? -0.949 -13.316 7.948 1.00 88.81 185 LYS A N 1
ATOM 1432 C CA . LYS A 1 185 ? -1.627 -12.463 8.941 1.00 88.81 185 LYS A CA 1
ATOM 1433 C C . LYS A 1 185 ? -0.704 -11.477 9.653 1.00 88.81 185 LYS A C 1
ATOM 1435 O O . LYS A 1 185 ? -1.165 -10.412 10.043 1.00 88.81 185 LYS A O 1
ATOM 1440 N N . SER A 1 186 ? 0.565 -11.828 9.857 1.00 93.25 186 SER A N 1
ATOM 1441 C CA . SER A 1 186 ? 1.543 -10.926 10.478 1.00 93.25 186 SER A CA 1
ATOM 1442 C C . SER A 1 186 ? 2.180 -9.977 9.462 1.00 93.25 186 SER A C 1
ATOM 1444 O O . SER A 1 186 ? 3.015 -9.158 9.829 1.00 93.25 186 SER A O 1
ATOM 1446 N N . ARG A 1 187 ? 1.805 -10.100 8.185 1.00 96.31 187 ARG A N 1
ATOM 1447 C CA . ARG A 1 187 ? 2.359 -9.371 7.042 1.00 96.31 187 ARG A CA 1
ATOM 1448 C C . ARG A 1 187 ? 1.330 -8.403 6.460 1.00 96.31 187 ARG A C 1
ATOM 1450 O O . ARG A 1 187 ? 1.162 -8.315 5.244 1.00 96.31 187 ARG A O 1
ATOM 1457 N N . VAL A 1 188 ? 0.591 -7.728 7.339 1.00 97.62 188 VAL A N 1
ATOM 1458 C CA . VAL A 1 188 ? -0.447 -6.760 6.971 1.00 97.62 188 VAL A CA 1
ATOM 1459 C C . VAL A 1 188 ? -0.068 -5.397 7.509 1.00 97.62 188 VAL A C 1
ATOM 1461 O O . VAL A 1 188 ? 0.153 -5.236 8.706 1.00 97.62 188 VAL A O 1
ATOM 1464 N N . TYR A 1 189 ? -0.017 -4.419 6.614 1.00 98.19 189 TYR A N 1
ATOM 1465 C CA . TYR A 1 189 ? 0.226 -3.025 6.957 1.00 98.19 189 TYR A CA 1
ATOM 1466 C C . TYR A 1 189 ? -0.954 -2.189 6.491 1.00 98.19 189 TYR A C 1
ATOM 1468 O O . TYR A 1 189 ? 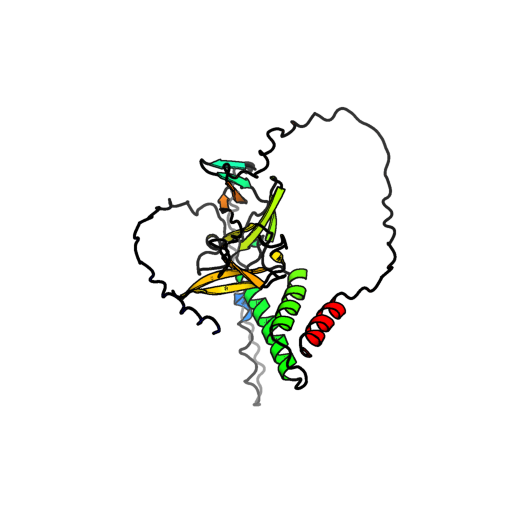-1.516 -2.436 5.421 1.00 98.19 189 TYR A O 1
ATOM 1476 N N . VAL A 1 190 ? -1.323 -1.188 7.285 1.00 98.44 190 VAL A N 1
ATOM 1477 C CA . VAL A 1 190 ? -2.369 -0.232 6.928 1.00 98.44 190 VAL A CA 1
ATOM 1478 C C . VAL A 1 190 ? -1.771 1.160 6.985 1.00 98.44 190 VAL A C 1
ATOM 1480 O O . VAL A 1 190 ? -1.241 1.577 8.010 1.00 98.44 190 VAL A O 1
ATOM 1483 N N . THR A 1 191 ? -1.842 1.881 5.873 1.00 98.56 191 THR A N 1
ATOM 1484 C CA . THR A 1 191 ? -1.333 3.254 5.782 1.00 98.56 191 THR A CA 1
ATOM 1485 C C . THR A 1 191 ? -2.409 4.191 5.274 1.00 98.56 191 THR A C 1
ATOM 1487 O O . THR A 1 191 ? -3.411 3.766 4.694 1.00 98.56 191 THR A O 1
ATOM 1490 N N . GLU A 1 192 ? -2.178 5.489 5.417 1.00 98.19 192 GLU A N 1
ATOM 1491 C CA . GLU A 1 192 ? -2.983 6.492 4.736 1.00 98.19 192 GLU A CA 1
ATOM 1492 C C . GLU A 1 192 ? -2.896 6.305 3.215 1.00 98.19 192 GLU A C 1
ATOM 1494 O O . GLU A 1 192 ? -1.850 5.966 2.652 1.00 98.19 192 GLU A O 1
ATOM 1499 N N . ALA A 1 193 ? -4.017 6.500 2.519 1.00 98.38 193 ALA A N 1
ATOM 1500 C CA . ALA A 1 193 ? -4.083 6.257 1.082 1.00 98.38 193 ALA A CA 1
ATOM 1501 C C . ALA A 1 193 ? -3.371 7.326 0.242 1.00 98.38 193 ALA A C 1
ATOM 1503 O O . ALA A 1 193 ? -3.221 7.156 -0.975 1.00 98.38 193 ALA A O 1
ATOM 1504 N N . ARG A 1 194 ? -2.989 8.450 0.854 1.00 98.19 194 ARG A N 1
ATOM 1505 C CA . ARG A 1 194 ? -2.459 9.635 0.183 1.00 98.19 194 ARG A CA 1
ATOM 1506 C C . ARG A 1 194 ? -1.019 9.895 0.593 1.00 98.19 194 ARG A C 1
ATOM 1508 O O . ARG A 1 194 ? -0.640 9.767 1.745 1.00 98.19 194 ARG A O 1
ATOM 1515 N N . CYS A 1 195 ? -0.217 10.302 -0.382 1.00 97.81 195 CYS A N 1
ATOM 1516 C CA . CYS A 1 195 ? 1.153 10.716 -0.150 1.00 97.81 195 CYS A CA 1
ATOM 1517 C C . CYS A 1 195 ? 1.180 12.028 0.658 1.00 97.81 195 CYS A C 1
ATOM 1519 O O . CYS A 1 195 ? 0.545 12.990 0.212 1.00 97.81 195 CYS A O 1
ATOM 1521 N N . PRO A 1 196 ? 1.962 12.121 1.751 1.00 97.19 196 PRO A N 1
ATOM 1522 C CA . PRO A 1 196 ? 2.013 13.321 2.593 1.00 97.19 196 PRO A CA 1
ATOM 1523 C C . PRO A 1 196 ? 2.576 14.560 1.873 1.00 97.19 196 PRO A C 1
ATOM 1525 O O . PRO A 1 196 ? 2.322 15.680 2.293 1.00 97.19 196 PRO A O 1
ATOM 1528 N N . HIS A 1 197 ? 3.281 14.383 0.749 1.00 94.75 197 HIS A N 1
ATOM 1529 C CA . HIS A 1 197 ? 3.846 15.492 -0.026 1.00 94.75 197 HIS A CA 1
ATOM 1530 C C . HIS A 1 197 ? 2.790 16.292 -0.809 1.00 94.75 197 HIS A C 1
ATOM 1532 O O . HIS A 1 197 ? 2.764 17.518 -0.785 1.00 94.75 197 HIS A O 1
ATOM 1538 N N . GLN A 1 198 ? 1.946 15.605 -1.590 1.00 96.12 198 GLN A N 1
ATOM 1539 C CA . GLN A 1 198 ? 1.036 16.237 -2.566 1.00 96.12 198 GLN A CA 1
ATOM 1540 C C . GLN A 1 198 ? -0.382 15.651 -2.549 1.00 96.12 198 GLN A C 1
ATOM 1542 O O . GLN A 1 198 ? -1.165 15.902 -3.467 1.00 96.12 198 GLN A O 1
ATOM 1547 N N . GLY A 1 199 ? -0.708 14.810 -1.566 1.00 96.75 199 GLY A N 1
ATOM 1548 C CA . GLY A 1 199 ? -2.029 14.199 -1.419 1.00 96.75 199 GLY A CA 1
ATOM 1549 C C . GLY A 1 199 ? -2.408 13.209 -2.530 1.00 96.75 199 GLY A C 1
ATOM 1550 O O . GLY A 1 199 ? -3.585 12.863 -2.672 1.00 96.75 199 GLY A O 1
ATOM 1551 N N . VAL A 1 200 ? -1.442 12.770 -3.349 1.00 97.31 200 VAL A N 1
ATOM 1552 C CA . VAL A 1 200 ? -1.664 11.824 -4.457 1.00 97.31 200 VAL A CA 1
ATOM 1553 C C . VAL A 1 200 ? -1.926 10.433 -3.902 1.00 97.31 200 VAL A C 1
ATOM 1555 O O . VAL A 1 200 ? -1.241 10.005 -2.978 1.00 97.31 200 VAL A O 1
ATOM 1558 N N . CYS A 1 201 ? -2.883 9.712 -4.483 1.00 97.75 201 CYS A N 1
ATOM 1559 C CA . CYS A 1 201 ? -3.181 8.352 -4.053 1.00 97.75 201 CYS A CA 1
ATOM 1560 C C . CYS A 1 201 ? -1.994 7.410 -4.317 1.00 97.75 201 CYS A C 1
ATOM 1562 O O . CYS A 1 201 ? -1.504 7.318 -5.445 1.00 97.75 201 CYS A O 1
ATOM 1564 N N . LEU A 1 202 ? -1.559 6.695 -3.278 1.00 98.06 202 LEU A N 1
ATOM 1565 C CA . LEU A 1 202 ? -0.439 5.752 -3.336 1.00 98.06 202 LEU A CA 1
ATOM 1566 C C . LEU A 1 202 ? -0.797 4.432 -4.023 1.00 98.06 202 LEU A C 1
ATOM 1568 O O . LEU A 1 202 ? 0.095 3.686 -4.402 1.00 98.06 202 LEU A O 1
ATOM 1572 N N . LEU A 1 203 ? -2.084 4.178 -4.265 1.00 96.75 203 LEU A N 1
ATOM 1573 C CA . LEU A 1 203 ? -2.557 2.975 -4.946 1.00 96.75 203 LEU A CA 1
ATOM 1574 C C . LEU A 1 203 ? -2.082 2.875 -6.409 1.00 96.75 203 LEU A C 1
ATOM 1576 O O . LEU A 1 203 ? -2.055 1.795 -6.977 1.00 96.75 203 LEU A O 1
ATOM 1580 N N . GLY A 1 204 ? -1.694 3.992 -7.031 1.00 96.12 204 GLY A N 1
ATOM 1581 C CA . GLY A 1 204 ? -1.047 3.983 -8.351 1.00 96.12 204 GLY A CA 1
ATOM 1582 C C . GLY A 1 204 ? 0.475 3.813 -8.296 1.00 96.12 204 GLY A C 1
ATOM 1583 O O . GLY A 1 204 ? 1.132 3.932 -9.328 1.00 96.12 204 GLY A O 1
ATOM 1584 N N . GLY A 1 205 ? 1.032 3.654 -7.095 1.00 97.06 205 GLY A N 1
ATOM 1585 C CA . GLY A 1 205 ? 2.459 3.580 -6.826 1.00 97.06 205 GLY A CA 1
ATOM 1586 C C . GLY A 1 205 ? 3.081 2.223 -7.125 1.00 97.06 205 GLY A C 1
ATOM 1587 O O . GLY A 1 205 ? 2.404 1.258 -7.464 1.00 97.06 205 GLY A O 1
ATOM 1588 N N . GLU A 1 206 ? 4.402 2.168 -6.988 1.00 97.75 206 GLU A N 1
ATOM 1589 C CA . GLU A 1 206 ? 5.165 0.925 -7.098 1.00 97.75 206 GLU A CA 1
ATOM 1590 C C . GLU A 1 206 ? 5.366 0.337 -5.704 1.00 97.75 206 GLU A C 1
ATOM 1592 O O . GLU A 1 206 ? 6.052 0.950 -4.884 1.00 97.75 206 GLU A O 1
ATOM 1597 N N . LEU A 1 207 ? 4.759 -0.817 -5.440 1.00 98.38 207 LEU A N 1
ATOM 1598 C CA . LEU A 1 207 ? 5.063 -1.622 -4.262 1.00 98.38 207 LEU A CA 1
ATOM 1599 C C . LEU A 1 207 ? 6.335 -2.431 -4.537 1.00 98.38 207 LEU A C 1
ATOM 1601 O O . LEU A 1 207 ? 6.484 -3.019 -5.608 1.00 98.38 207 LEU A O 1
ATOM 1605 N N . SER A 1 208 ? 7.265 -2.421 -3.593 1.00 97.81 208 SER A N 1
ATOM 1606 C CA . SER A 1 208 ? 8.549 -3.108 -3.719 1.00 97.81 208 SER A CA 1
ATOM 1607 C C . SER A 1 208 ? 9.050 -3.559 -2.357 1.00 97.81 208 SER A C 1
ATOM 1609 O O . SER A 1 208 ? 8.770 -2.903 -1.354 1.00 97.81 208 SER A O 1
ATOM 1611 N N . GLU A 1 209 ? 9.871 -4.599 -2.337 1.00 97.06 209 GLU A N 1
ATOM 1612 C CA . GLU A 1 209 ? 10.662 -4.970 -1.170 1.00 97.06 209 GLU A CA 1
ATOM 1613 C C . GLU A 1 209 ? 12.128 -4.650 -1.414 1.00 97.06 209 GLU A C 1
ATOM 1615 O O . GLU A 1 209 ? 12.671 -4.922 -2.485 1.00 97.06 209 GLU A O 1
ATOM 1620 N N . ILE A 1 210 ? 12.742 -4.012 -0.426 1.00 95.62 210 ILE A N 1
ATOM 1621 C CA . ILE A 1 210 ? 14.151 -3.641 -0.444 1.00 95.62 210 ILE A CA 1
ATOM 1622 C C . ILE A 1 210 ? 14.779 -4.264 0.793 1.00 95.62 210 ILE A C 1
ATOM 1624 O O . ILE A 1 210 ? 14.272 -4.084 1.899 1.00 95.62 210 ILE A O 1
ATOM 1628 N N . GLU A 1 211 ? 15.861 -5.007 0.606 1.00 95.62 211 GLU A N 1
ATOM 1629 C CA . GLU A 1 211 ? 16.676 -5.483 1.720 1.00 95.62 211 GLU A CA 1
ATOM 1630 C C . GLU A 1 211 ? 17.440 -4.299 2.314 1.00 95.62 211 GLU A C 1
ATOM 1632 O O . GLU A 1 211 ? 18.096 -3.541 1.594 1.00 95.62 211 GLU A O 1
ATOM 1637 N N . ASP A 1 212 ? 17.308 -4.101 3.623 1.00 91.56 212 ASP A N 1
ATOM 1638 C CA . ASP A 1 212 ? 18.097 -3.102 4.332 1.00 91.56 212 ASP A CA 1
ATOM 1639 C C . ASP A 1 212 ? 19.549 -3.565 4.550 1.00 91.56 212 ASP A C 1
ATOM 1641 O O . ASP A 1 212 ? 19.949 -4.668 4.176 1.00 91.56 212 ASP A O 1
ATOM 1645 N N . GLU A 1 213 ? 20.365 -2.712 5.169 1.00 92.56 213 GLU A N 1
ATOM 1646 C CA . GLU A 1 213 ? 21.776 -3.008 5.459 1.00 92.56 213 GLU A CA 1
ATOM 1647 C C . GLU A 1 213 ? 21.965 -4.223 6.388 1.00 92.56 213 GLU A C 1
ATOM 1649 O O . GLU A 1 213 ? 23.059 -4.778 6.464 1.00 92.56 213 GLU A O 1
ATOM 1654 N N . MET A 1 214 ? 20.906 -4.654 7.080 1.00 93.81 214 MET A N 1
ATOM 1655 C CA . MET A 1 214 ? 20.895 -5.845 7.929 1.00 93.81 214 MET A CA 1
ATOM 1656 C C . MET A 1 214 ? 20.366 -7.086 7.190 1.00 93.81 214 MET A C 1
ATOM 1658 O O . MET A 1 214 ? 20.233 -8.145 7.804 1.00 93.81 214 MET A O 1
ATOM 1662 N N . GLY A 1 215 ? 20.057 -6.976 5.893 1.00 93.31 215 GLY A N 1
ATOM 1663 C CA . GLY A 1 215 ? 19.474 -8.049 5.088 1.00 93.31 215 GLY A CA 1
ATOM 1664 C C . GLY A 1 215 ? 18.004 -8.326 5.413 1.00 93.31 215 GLY A C 1
ATOM 1665 O O . GLY A 1 215 ? 17.490 -9.395 5.088 1.00 93.31 215 GLY A O 1
ATOM 1666 N N . ILE A 1 216 ? 17.315 -7.401 6.086 1.00 92.75 216 ILE A N 1
ATOM 1667 C CA . ILE A 1 216 ? 15.899 -7.545 6.415 1.00 92.75 216 ILE A CA 1
ATOM 1668 C C . ILE A 1 216 ? 15.073 -6.924 5.290 1.00 92.75 216 ILE A C 1
ATOM 1670 O O . ILE A 1 216 ? 15.209 -5.743 4.971 1.00 92.75 216 ILE A O 1
ATOM 1674 N N . ALA A 1 217 ? 14.176 -7.719 4.705 1.00 94.19 217 ALA A N 1
ATOM 1675 C CA . ALA A 1 217 ? 13.250 -7.247 3.682 1.00 94.19 217 ALA A CA 1
ATOM 1676 C C . ALA A 1 217 ? 12.272 -6.208 4.259 1.00 94.19 217 ALA A C 1
ATOM 1678 O O . ALA A 1 217 ? 11.459 -6.504 5.144 1.00 94.19 217 ALA A O 1
ATOM 1679 N N . GLN A 1 218 ? 12.328 -4.988 3.730 1.00 96.12 218 GLN A N 1
ATOM 1680 C CA . GLN A 1 218 ? 11.423 -3.895 4.060 1.00 96.12 218 GLN A CA 1
ATOM 1681 C C . GLN A 1 218 ? 10.449 -3.649 2.911 1.00 96.12 218 GLN A C 1
ATOM 1683 O O . GLN A 1 218 ? 10.853 -3.378 1.780 1.00 96.12 218 GLN A O 1
ATOM 1688 N N . ALA A 1 219 ? 9.152 -3.699 3.213 1.00 97.62 219 ALA A N 1
ATOM 1689 C CA . ALA A 1 219 ? 8.119 -3.335 2.255 1.00 97.62 219 ALA A CA 1
ATOM 1690 C C . ALA A 1 219 ? 8.028 -1.810 2.121 1.00 97.62 219 ALA A C 1
ATOM 1692 O O . ALA A 1 219 ? 7.888 -1.082 3.111 1.00 97.62 219 ALA A O 1
ATOM 1693 N N . MET A 1 220 ? 8.096 -1.336 0.881 1.00 97.94 220 MET A N 1
ATOM 1694 C CA . MET A 1 220 ? 8.151 0.076 0.525 1.00 97.94 220 MET A CA 1
ATOM 1695 C C . MET A 1 220 ? 7.112 0.390 -0.553 1.00 97.94 220 MET A C 1
ATOM 1697 O O . MET A 1 220 ? 6.915 -0.390 -1.484 1.00 97.94 220 MET A O 1
ATOM 1701 N N . ILE A 1 221 ? 6.506 1.575 -0.483 1.00 98.19 221 ILE A N 1
ATOM 1702 C CA . ILE A 1 221 ? 5.625 2.105 -1.530 1.00 98.19 221 ILE A CA 1
ATOM 1703 C C . ILE A 1 221 ? 6.225 3.366 -2.151 1.00 98.19 221 ILE A C 1
ATOM 1705 O O . ILE A 1 221 ? 6.545 4.334 -1.457 1.00 98.19 221 ILE A O 1
ATOM 1709 N N . ARG A 1 222 ? 6.374 3.386 -3.479 1.00 97.56 222 ARG A N 1
ATOM 1710 C CA . ARG A 1 222 ? 6.816 4.566 -4.233 1.00 97.56 222 ARG A CA 1
ATOM 1711 C C . ARG A 1 222 ? 5.626 5.387 -4.708 1.00 97.56 222 ARG A C 1
ATOM 1713 O O . ARG A 1 222 ? 4.809 4.910 -5.490 1.00 97.56 222 ARG A O 1
ATOM 1720 N N . CYS A 1 223 ? 5.578 6.663 -4.334 1.00 97.19 223 CYS A N 1
ATOM 1721 C CA . CYS A 1 223 ? 4.593 7.606 -4.849 1.00 97.19 223 CYS A CA 1
ATOM 1722 C C . CYS A 1 223 ? 4.712 7.741 -6.381 1.00 97.19 223 CYS A C 1
ATOM 1724 O O . CYS A 1 223 ? 5.797 8.059 -6.883 1.00 97.19 223 CYS A O 1
ATOM 1726 N N . PRO A 1 224 ? 3.605 7.596 -7.134 1.00 95.62 224 PRO A N 1
ATOM 1727 C CA . PRO A 1 224 ? 3.640 7.602 -8.597 1.00 95.62 224 PRO A CA 1
ATOM 1728 C C . PRO A 1 224 ? 3.974 8.965 -9.218 1.00 95.62 224 PRO A C 1
ATOM 1730 O O . PRO A 1 224 ? 4.319 9.034 -10.394 1.00 95.62 224 PRO A O 1
ATOM 1733 N N . ARG A 1 225 ? 3.855 10.067 -8.464 1.00 94.38 225 ARG A N 1
ATOM 1734 C CA . ARG A 1 225 ? 4.028 11.424 -9.011 1.00 94.38 225 ARG A CA 1
ATOM 1735 C C . ARG A 1 225 ? 5.461 11.939 -8.941 1.00 94.38 225 ARG A C 1
ATOM 1737 O O . ARG A 1 225 ? 5.905 12.625 -9.855 1.00 94.38 225 ARG A O 1
ATOM 1744 N N . HIS A 1 226 ? 6.159 11.664 -7.846 1.00 92.50 226 HIS A N 1
ATOM 1745 C CA . HIS A 1 226 ? 7.473 12.252 -7.558 1.00 92.50 226 HIS A CA 1
ATOM 1746 C C . HIS A 1 226 ? 8.477 11.226 -7.028 1.00 92.50 226 HIS A C 1
ATOM 1748 O O . HIS A 1 226 ? 9.485 11.603 -6.443 1.00 92.50 226 HIS A O 1
ATOM 1754 N N . ASN A 1 227 ? 8.201 9.932 -7.223 1.00 93.94 227 ASN A N 1
ATOM 1755 C CA . ASN A 1 227 ? 9.113 8.822 -6.941 1.00 93.94 227 ASN A CA 1
ATOM 1756 C C . ASN A 1 227 ? 9.618 8.716 -5.499 1.00 93.94 227 ASN A C 1
ATOM 1758 O O . ASN A 1 227 ? 10.596 8.021 -5.241 1.00 93.94 227 ASN A O 1
ATOM 1762 N N . LYS A 1 228 ? 8.951 9.376 -4.553 1.00 95.69 228 LYS A N 1
ATOM 1763 C CA . LYS A 1 228 ? 9.312 9.290 -3.142 1.00 95.69 228 LYS A CA 1
ATOM 1764 C C . LYS A 1 228 ? 8.854 7.948 -2.585 1.00 95.69 228 LYS A C 1
ATOM 1766 O O . LYS A 1 228 ? 7.699 7.582 -2.793 1.00 95.69 228 LYS A O 1
ATOM 1771 N N . THR A 1 229 ? 9.748 7.235 -1.918 1.00 97.19 229 THR A N 1
ATOM 1772 C CA . THR A 1 229 ? 9.478 5.933 -1.304 1.00 97.19 229 THR A CA 1
ATOM 1773 C C . THR A 1 229 ? 9.179 6.095 0.178 1.00 97.19 229 THR A C 1
ATOM 1775 O O . THR A 1 229 ? 9.802 6.913 0.852 1.00 97.19 229 THR A O 1
ATOM 1778 N N . PHE A 1 230 ? 8.221 5.324 0.678 1.00 97.94 230 PHE A N 1
ATOM 1779 C CA . PHE A 1 230 ? 7.836 5.295 2.085 1.00 97.94 230 PHE A CA 1
ATOM 1780 C C . PHE A 1 230 ? 7.878 3.856 2.578 1.00 97.94 230 PHE A C 1
ATOM 1782 O O . PHE A 1 230 ? 7.397 2.962 1.881 1.00 97.94 230 PHE A O 1
ATOM 1789 N N . SER A 1 231 ? 8.448 3.642 3.759 1.00 97.50 231 SER A N 1
ATOM 1790 C CA . SER A 1 231 ? 8.331 2.368 4.464 1.00 97.50 231 SER A CA 1
ATOM 1791 C C . SER A 1 231 ? 6.889 2.151 4.891 1.00 97.50 231 SER A C 1
ATOM 1793 O O . SER A 1 231 ? 6.265 3.074 5.405 1.00 97.50 231 SER A O 1
ATOM 1795 N N . LEU A 1 232 ? 6.372 0.940 4.689 1.00 97.88 232 LEU A N 1
ATOM 1796 C CA . LEU A 1 232 ? 5.034 0.555 5.148 1.00 97.88 232 LEU A CA 1
ATOM 1797 C C . LEU A 1 232 ? 4.979 0.197 6.641 1.00 97.88 232 LEU A C 1
ATOM 1799 O O . LEU A 1 232 ? 3.891 -0.028 7.162 1.00 97.88 232 LEU A O 1
ATOM 1803 N N . ARG A 1 233 ? 6.145 0.071 7.292 1.00 96.25 233 ARG A N 1
ATOM 1804 C CA . ARG A 1 233 ? 6.273 -0.302 8.708 1.00 96.25 233 ARG A CA 1
ATOM 1805 C C . ARG A 1 233 ? 6.501 0.888 9.644 1.00 96.25 233 ARG A C 1
ATOM 1807 O O . ARG A 1 233 ? 6.248 0.761 10.840 1.00 96.25 233 ARG A O 1
ATOM 1814 N N . HIS A 1 234 ? 7.112 1.959 9.135 1.00 96.19 234 HIS A N 1
ATOM 1815 C CA . HIS A 1 234 ? 7.398 3.168 9.916 1.00 96.19 234 HIS A CA 1
ATOM 1816 C C . HIS A 1 234 ? 6.953 4.480 9.256 1.00 96.19 234 HIS A C 1
ATOM 1818 O O . HIS A 1 234 ? 7.221 5.556 9.792 1.00 96.19 234 HIS A O 1
ATOM 1824 N N . GLY A 1 235 ? 6.425 4.437 8.035 1.00 97.19 235 GLY A N 1
ATOM 1825 C CA . GLY A 1 235 ? 5.962 5.598 7.285 1.00 97.19 235 GLY A CA 1
ATOM 1826 C C . GLY A 1 235 ? 7.084 6.478 6.744 1.00 97.19 235 GLY A C 1
ATOM 1827 O O . GLY A 1 235 ? 6.852 7.402 5.963 1.00 97.19 235 GLY A O 1
ATOM 1828 N N . ARG A 1 236 ? 8.327 6.229 7.160 1.00 96.69 236 ARG A N 1
ATOM 1829 C CA . ARG A 1 236 ? 9.473 7.087 6.871 1.00 96.69 236 ARG A CA 1
ATOM 1830 C C . ARG A 1 236 ? 9.915 6.949 5.423 1.00 96.69 236 ARG A C 1
ATOM 1832 O O . ARG A 1 236 ? 9.944 5.858 4.855 1.00 96.69 236 ARG A O 1
ATOM 1839 N N . SER A 1 237 ? 10.322 8.075 4.854 1.00 94.75 237 SER A N 1
ATOM 1840 C CA . SER A 1 237 ? 10.993 8.144 3.558 1.00 94.75 237 SER A CA 1
ATOM 1841 C C . SER A 1 237 ? 12.474 8.459 3.722 1.00 94.75 237 SER A C 1
ATOM 1843 O O . SER A 1 237 ? 12.834 9.274 4.572 1.00 94.75 237 SER A O 1
ATOM 1845 N N . HIS A 1 238 ? 13.331 7.888 2.878 1.00 90.12 238 HIS A N 1
ATOM 1846 C CA . HIS A 1 238 ? 14.754 8.218 2.897 1.00 90.12 238 HIS A CA 1
ATOM 1847 C C . HIS A 1 238 ? 14.982 9.669 2.428 1.00 90.12 238 HIS A C 1
ATOM 1849 O O . HIS A 1 238 ? 14.511 10.064 1.361 1.00 90.12 238 HIS A O 1
ATOM 1855 N N . GLY A 1 239 ? 15.694 10.468 3.230 1.00 87.88 239 GLY A N 1
ATOM 1856 C CA . GLY A 1 239 ? 16.103 11.833 2.869 1.00 87.88 239 GLY A CA 1
ATOM 1857 C C . GLY A 1 239 ? 15.016 12.913 2.943 1.00 87.88 239 GLY A C 1
ATOM 1858 O O . GLY A 1 239 ? 15.186 13.975 2.346 1.00 87.88 239 GLY A O 1
ATOM 1859 N N . ASN A 1 240 ? 13.893 12.682 3.631 1.00 86.56 240 ASN A N 1
ATOM 1860 C CA . ASN A 1 240 ? 12.841 13.692 3.773 1.00 86.56 240 ASN A CA 1
ATOM 1861 C C . ASN A 1 240 ? 12.112 13.561 5.127 1.00 86.56 240 ASN A C 1
ATOM 1863 O O . ASN A 1 240 ? 12.056 12.478 5.701 1.00 86.56 240 ASN A O 1
ATOM 1867 N N . THR A 1 241 ? 11.593 14.681 5.634 1.00 93.62 241 THR A N 1
ATOM 1868 C CA . THR A 1 241 ? 10.933 14.817 6.939 1.00 93.62 241 THR A CA 1
ATOM 1869 C C . THR A 1 241 ? 9.473 14.374 6.946 1.00 93.62 241 THR A C 1
ATOM 1871 O O . THR A 1 241 ? 8.945 14.091 8.016 1.00 93.62 241 THR A O 1
ATOM 1874 N N . GLU A 1 242 ? 8.800 14.317 5.793 1.00 95.94 242 GLU A N 1
ATOM 1875 C CA . GLU A 1 242 ? 7.403 13.866 5.759 1.00 95.94 242 GLU A CA 1
ATOM 1876 C C . GLU A 1 242 ? 7.312 12.365 6.067 1.00 95.94 242 GLU A C 1
ATOM 1878 O O . GLU A 1 242 ? 8.059 11.559 5.501 1.00 95.94 242 GLU A O 1
ATOM 1883 N N . VAL A 1 243 ? 6.336 11.998 6.893 1.00 97.12 243 VAL A N 1
ATOM 1884 C CA . VAL A 1 243 ? 6.055 10.621 7.300 1.00 97.12 243 VAL A CA 1
ATOM 1885 C C . VAL A 1 243 ? 4.681 10.235 6.762 1.00 97.12 243 VAL A C 1
ATOM 1887 O O . VAL A 1 243 ? 3.717 10.982 6.913 1.00 97.12 243 VAL A O 1
ATOM 1890 N N . LEU A 1 244 ? 4.597 9.093 6.084 1.00 97.69 244 LEU A N 1
ATOM 1891 C CA . LEU A 1 244 ? 3.328 8.488 5.700 1.00 97.69 244 LEU A CA 1
ATOM 1892 C C . LEU A 1 244 ? 2.651 7.952 6.960 1.00 97.69 244 LEU A C 1
ATOM 1894 O O . LEU A 1 244 ? 3.244 7.144 7.667 1.00 97.69 244 LEU A O 1
ATOM 1898 N N . ARG A 1 245 ? 1.424 8.389 7.243 1.00 97.56 245 ARG A N 1
ATOM 1899 C CA . ARG A 1 245 ? 0.701 7.915 8.422 1.00 97.56 245 ARG A CA 1
ATOM 1900 C C . ARG A 1 245 ? 0.397 6.424 8.310 1.00 97.56 245 ARG A C 1
ATOM 1902 O O . ARG A 1 245 ? -0.042 5.937 7.264 1.00 97.56 245 ARG A O 1
ATOM 1909 N N . GLU A 1 246 ? 0.597 5.731 9.418 1.00 97.81 246 GLU A N 1
ATOM 1910 C CA . GLU A 1 246 ? 0.324 4.309 9.584 1.00 97.81 246 GLU A CA 1
ATOM 1911 C C . GLU A 1 246 ? -0.811 4.123 10.574 1.00 97.81 246 GLU A C 1
ATOM 1913 O O . GLU A 1 246 ? -1.024 4.966 11.443 1.00 97.81 246 GLU A O 1
ATOM 1918 N N . PHE A 1 247 ? -1.533 3.021 10.429 1.00 97.56 247 PHE A N 1
ATOM 1919 C CA . PHE A 1 247 ? -2.609 2.658 11.330 1.00 97.56 247 PHE A CA 1
ATOM 1920 C C . PHE A 1 247 ? -2.352 1.255 11.874 1.00 97.56 247 PHE A C 1
ATOM 1922 O O . PHE A 1 247 ? -2.127 0.328 11.083 1.00 97.56 247 PHE A O 1
ATOM 1929 N N . PRO A 1 248 ? -2.407 1.054 13.200 1.00 97.06 248 PRO A N 1
ATOM 1930 C CA . PRO A 1 248 ? -2.390 -0.288 13.747 1.00 97.06 248 PRO A CA 1
ATOM 1931 C C . PRO A 1 248 ? -3.599 -1.059 13.217 1.00 97.06 248 PRO A C 1
ATOM 1933 O O . PRO A 1 248 ? -4.695 -0.522 13.049 1.00 97.06 248 PRO A O 1
ATOM 1936 N N . CYS A 1 249 ? -3.407 -2.342 12.935 1.00 97.44 249 CYS A N 1
ATOM 1937 C CA . CYS A 1 249 ? -4.483 -3.204 12.478 1.00 97.44 249 CYS A CA 1
ATOM 1938 C C . CYS A 1 249 ? -4.436 -4.544 13.203 1.00 97.44 249 CYS A C 1
ATOM 1940 O O . CYS A 1 249 ? -3.370 -5.028 13.585 1.00 97.44 249 CYS A O 1
ATOM 1942 N N . ARG A 1 250 ? -5.609 -5.137 13.422 1.00 96.44 250 ARG A N 1
ATOM 1943 C CA . ARG A 1 250 ? -5.735 -6.465 14.031 1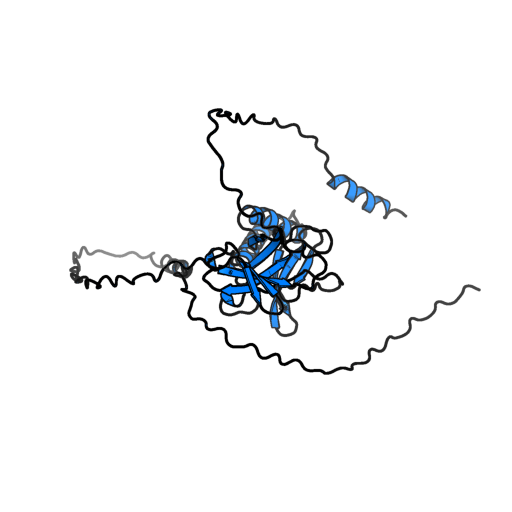.00 96.44 250 ARG A CA 1
ATOM 1944 C C . ARG A 1 250 ? -6.955 -7.195 13.494 1.00 96.44 250 ARG A C 1
ATOM 1946 O O . ARG A 1 250 ? -7.926 -6.567 13.081 1.00 96.44 250 ARG A O 1
ATOM 1953 N N . PHE A 1 251 ? -6.907 -8.523 13.509 1.00 95.69 251 PHE A N 1
ATOM 1954 C CA . PHE A 1 251 ? -8.017 -9.371 13.087 1.00 95.69 251 PHE A CA 1
ATOM 1955 C C . PHE A 1 251 ? -8.777 -9.890 14.311 1.00 95.69 251 PHE A C 1
ATOM 1957 O O . PHE A 1 251 ? -8.207 -10.596 15.140 1.00 95.69 251 PHE A O 1
ATOM 1964 N N . MET A 1 252 ? -10.055 -9.537 14.438 1.00 95.19 252 MET A N 1
ATOM 1965 C CA . MET A 1 252 ? -10.919 -9.906 15.566 1.00 95.19 252 MET A CA 1
ATOM 1966 C C . MET A 1 252 ? -12.340 -10.140 15.068 1.00 95.19 252 MET A C 1
ATOM 1968 O O . MET A 1 252 ? -12.736 -9.569 14.062 1.00 95.19 252 MET A O 1
ATOM 1972 N N . HIS A 1 253 ? -13.121 -10.982 15.746 1.00 94.25 253 HIS A N 1
ATOM 1973 C CA . HIS A 1 253 ? -14.536 -11.212 15.406 1.00 94.25 253 HIS A CA 1
ATOM 1974 C C . HIS A 1 253 ? -14.789 -11.553 13.916 1.00 94.25 253 HIS A C 1
ATOM 1976 O O . HIS A 1 253 ? -15.844 -11.249 13.378 1.00 94.25 253 HIS A O 1
ATOM 1982 N N . GLY A 1 254 ? -13.816 -12.157 13.220 1.00 93.88 254 GLY A N 1
ATOM 1983 C CA . GLY A 1 254 ? -13.931 -12.462 11.787 1.00 93.88 254 GLY A CA 1
ATOM 1984 C C . GLY A 1 254 ? -13.774 -11.260 10.843 1.00 93.88 254 GLY A C 1
ATOM 1985 O O . GLY A 1 254 ? -14.138 -11.367 9.675 1.00 93.88 254 GLY A O 1
ATOM 1986 N N . HIS A 1 255 ? -13.251 -10.133 11.326 1.00 96.88 255 HIS A N 1
ATOM 1987 C CA . HIS A 1 255 ? -13.050 -8.899 10.573 1.00 96.88 255 HIS A CA 1
ATOM 1988 C C . HIS A 1 255 ? -11.675 -8.281 10.859 1.00 96.88 255 HIS A C 1
ATOM 1990 O O . HIS A 1 255 ? -11.111 -8.427 11.945 1.00 96.88 255 HIS A O 1
ATOM 1996 N N . TRP A 1 256 ? -11.139 -7.540 9.891 1.00 97.50 256 TRP A N 1
ATOM 1997 C CA . TRP A 1 256 ? -10.022 -6.633 10.145 1.00 97.50 256 TRP A CA 1
ATOM 1998 C C . TRP A 1 256 ? -10.524 -5.337 10.770 1.00 97.50 256 TRP A C 1
ATOM 2000 O O . TRP A 1 256 ? -11.463 -4.719 10.264 1.00 97.50 256 TRP A O 1
ATOM 2010 N N . TYR A 1 257 ? -9.859 -4.916 11.838 1.00 97.94 257 TYR A N 1
ATOM 2011 C CA . TYR A 1 257 ? -10.063 -3.640 12.506 1.00 97.94 257 TYR A CA 1
ATOM 2012 C C . TYR A 1 257 ? -8.850 -2.743 12.286 1.00 97.94 257 TYR A C 1
ATOM 2014 O O . TYR A 1 257 ? -7.711 -3.219 12.299 1.00 97.94 257 TYR A O 1
ATOM 2022 N N . VAL A 1 258 ? -9.105 -1.450 12.115 1.00 98.00 258 VAL A N 1
ATOM 2023 C CA . VAL A 1 258 ? -8.084 -0.402 12.014 1.00 98.00 258 VAL A CA 1
ATOM 2024 C C . VAL A 1 258 ? -8.185 0.468 13.258 1.00 98.00 258 VAL A C 1
ATOM 2026 O O . VAL A 1 258 ? -9.260 0.984 13.551 1.00 98.00 258 VAL A O 1
ATOM 2029 N N . GLY A 1 259 ? -7.096 0.590 14.010 1.00 97.38 259 GLY A N 1
ATOM 2030 C CA . GLY A 1 259 ? -7.030 1.451 15.184 1.00 97.38 259 GLY A CA 1
ATOM 2031 C C . GLY A 1 259 ? -6.795 2.899 14.770 1.00 97.38 259 GLY A C 1
ATOM 2032 O O . GLY A 1 259 ? -5.929 3.185 13.943 1.00 97.38 259 GLY A O 1
ATOM 2033 N N . LEU A 1 260 ? -7.595 3.799 15.328 1.00 96.38 260 LEU A N 1
ATOM 2034 C CA . LEU A 1 260 ? -7.456 5.241 15.182 1.00 96.38 260 LEU A CA 1
ATOM 2035 C C . LEU A 1 260 ? -7.014 5.833 16.517 1.00 96.38 260 LEU A C 1
ATOM 2037 O O . LEU A 1 260 ? -7.636 5.550 17.543 1.00 96.38 260 LEU A O 1
ATOM 2041 N N . ASP A 1 261 ? -5.980 6.668 16.490 1.00 94.25 261 ASP A N 1
ATOM 2042 C CA . ASP A 1 261 ? -5.505 7.373 17.680 1.00 94.25 261 ASP A CA 1
ATOM 2043 C C . ASP A 1 261 ? -6.548 8.414 18.107 1.00 94.25 261 ASP A C 1
ATOM 2045 O O . ASP A 1 261 ? -6.969 9.262 17.307 1.00 94.25 261 ASP A O 1
ATOM 2049 N N . LEU A 1 262 ? -6.972 8.351 19.369 1.00 88.19 262 LEU A N 1
ATOM 2050 C CA . LEU A 1 262 ? -7.970 9.270 19.926 1.00 88.19 262 LEU A CA 1
ATOM 2051 C C . LEU A 1 262 ? -7.408 10.681 20.158 1.00 88.19 262 LEU A C 1
ATOM 2053 O O . LEU A 1 262 ? -8.151 11.658 20.075 1.00 88.19 262 LEU A O 1
ATOM 2057 N N . ASP A 1 263 ? -6.098 10.786 20.383 1.00 86.81 263 ASP A N 1
ATOM 2058 C CA . ASP A 1 263 ? -5.422 12.042 20.723 1.00 86.81 263 ASP A CA 1
ATOM 2059 C C . ASP A 1 263 ? -5.018 12.884 19.504 1.00 86.81 263 ASP A C 1
ATOM 2061 O O . ASP A 1 263 ? -4.574 14.023 19.653 1.00 86.81 263 ASP A O 1
ATOM 2065 N N . GLU A 1 264 ? -5.154 12.353 18.287 1.00 84.12 264 GLU A N 1
ATOM 2066 C CA . GLU A 1 264 ? -4.708 13.042 17.076 1.00 84.12 264 GLU A CA 1
ATOM 2067 C C . GLU A 1 264 ? -5.640 14.225 16.728 1.00 84.12 264 GLU A C 1
ATOM 2069 O O . GLU A 1 264 ? -6.809 14.021 16.367 1.00 84.12 264 GLU A O 1
ATOM 2074 N N . PRO A 1 265 ? -5.142 15.481 16.794 1.00 68.00 265 PRO A N 1
ATOM 2075 C CA . PRO A 1 265 ? -5.930 16.682 16.544 1.00 68.00 265 PRO A CA 1
ATOM 2076 C C . PRO A 1 265 ? -6.261 16.773 15.053 1.00 68.00 265 PRO A C 1
ATOM 2078 O O . PRO A 1 265 ? -5.504 17.304 14.244 1.00 68.00 265 PRO A O 1
ATOM 2081 N N . GLY A 1 266 ? -7.403 16.216 14.672 1.00 64.88 266 GLY A N 1
ATOM 2082 C CA . GLY A 1 266 ? -7.784 16.079 13.269 1.00 64.88 266 GLY A CA 1
ATOM 2083 C C . GLY A 1 266 ? -8.630 14.848 12.994 1.00 64.88 266 GLY A C 1
ATOM 2084 O O . GLY A 1 266 ? -9.279 14.799 11.950 1.00 64.88 266 GLY A O 1
ATOM 2085 N N . THR A 1 267 ? -8.702 13.899 13.933 1.00 62.53 267 THR A N 1
ATOM 2086 C CA . THR A 1 267 ? -9.796 12.931 13.953 1.00 62.53 267 THR A CA 1
ATOM 2087 C C .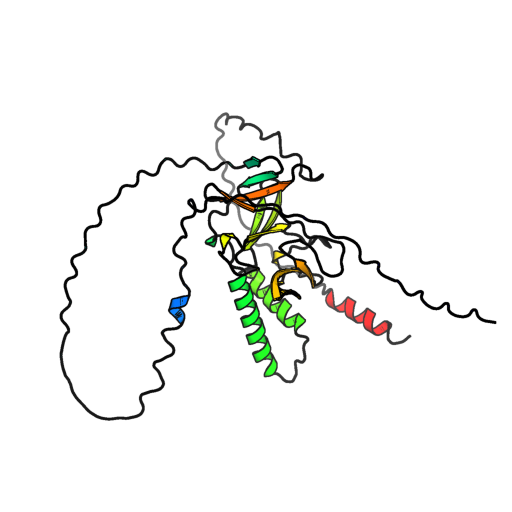 THR A 1 267 ? -11.078 13.742 14.159 1.00 62.53 267 THR A C 1
ATOM 2089 O O . THR A 1 267 ? -11.240 14.339 15.227 1.00 62.53 267 THR A O 1
ATOM 2092 N N . PRO A 1 268 ? -11.955 13.881 13.140 1.00 56.19 268 PRO A N 1
ATOM 2093 C CA . PRO A 1 268 ? -13.195 14.624 13.313 1.00 56.19 268 PRO A CA 1
ATOM 2094 C C . PRO A 1 268 ? -13.909 13.962 14.479 1.00 56.19 268 PRO A C 1
ATOM 2096 O O . PRO A 1 268 ? -14.141 12.758 14.389 1.00 56.19 268 PRO A O 1
ATOM 2099 N N . ALA A 1 269 ? -14.146 14.718 15.562 1.00 57.81 269 ALA A N 1
ATOM 2100 C CA . ALA A 1 269 ? -14.737 14.224 16.804 1.00 57.81 269 ALA A CA 1
ATOM 2101 C C . ALA A 1 269 ? -15.860 13.268 16.425 1.00 57.81 269 ALA A C 1
ATOM 2103 O O . ALA A 1 269 ? -16.873 13.711 15.869 1.00 57.81 269 ALA A O 1
ATOM 2104 N N . ALA A 1 270 ? -15.574 11.965 16.554 1.00 51.72 270 ALA A N 1
ATOM 2105 C CA . ALA A 1 270 ? -16.355 10.933 15.902 1.00 51.72 270 ALA A CA 1
ATOM 2106 C C . ALA A 1 270 ? -17.796 11.184 16.300 1.00 51.72 270 ALA A C 1
ATOM 2108 O O . ALA A 1 270 ? -18.080 11.374 17.480 1.00 51.72 270 ALA A O 1
ATOM 2109 N N . ALA A 1 271 ? -18.643 11.337 15.287 1.00 48.75 271 ALA A N 1
ATOM 2110 C CA . ALA A 1 271 ? -20.008 11.799 15.386 1.00 48.75 271 ALA A CA 1
ATOM 2111 C C . ALA A 1 271 ? -20.718 11.262 16.643 1.00 48.75 271 ALA A C 1
ATOM 2113 O O . ALA A 1 271 ? -21.382 10.234 16.606 1.00 48.75 271 ALA A O 1
ATOM 2114 N N . SER A 1 272 ? -20.677 12.038 17.731 1.00 47.91 272 SER A N 1
ATOM 2115 C CA . SER A 1 272 ? -21.553 11.878 18.900 1.00 47.91 272 SER A CA 1
ATOM 2116 C C . SER A 1 272 ? -23.027 12.132 18.521 1.00 47.91 272 SER A C 1
ATOM 2118 O O . SER A 1 272 ? -23.938 11.966 19.322 1.00 47.91 272 SER A O 1
ATOM 2120 N N . SER A 1 273 ? -23.286 12.469 17.254 1.00 48.25 273 SER A N 1
ATOM 2121 C CA . SER A 1 273 ? -24.603 12.481 16.636 1.00 48.25 273 SER A CA 1
ATOM 2122 C C . SER A 1 273 ? -24.744 11.326 15.637 1.00 48.25 273 SER A C 1
ATOM 2124 O O . SER A 1 273 ? -24.993 11.536 14.450 1.00 48.25 273 SER A O 1
ATOM 2126 N N . PHE A 1 274 ? -24.614 10.081 16.106 1.00 55.50 274 PHE A N 1
ATOM 2127 C CA . PHE A 1 274 ? -25.374 8.996 15.487 1.00 55.50 274 PHE A CA 1
ATOM 2128 C C . PHE A 1 274 ? -26.843 9.308 15.769 1.00 55.50 274 PHE A C 1
ATOM 2130 O O . PHE A 1 274 ? -27.375 9.035 16.841 1.00 55.50 274 PHE A O 1
ATOM 2137 N N . LYS A 1 275 ? -27.460 10.027 14.830 1.00 48.88 275 LYS A N 1
ATOM 2138 C CA . LYS A 1 275 ? -28.887 10.322 14.827 1.00 48.88 275 LYS A CA 1
ATOM 2139 C C . LYS A 1 275 ? -29.618 8.987 14.925 1.00 48.88 275 LYS A C 1
ATOM 2141 O O . LYS A 1 275 ? -29.596 8.196 13.984 1.00 48.88 275 LYS A O 1
ATOM 2146 N N . GLU A 1 276 ? -30.232 8.761 16.076 1.00 55.66 276 GLU A N 1
ATOM 2147 C CA . GLU A 1 276 ? -31.241 7.737 16.301 1.00 55.66 276 GLU A CA 1
ATOM 2148 C C . GLU A 1 276 ? -32.197 7.724 15.092 1.00 55.66 276 GLU A C 1
ATOM 2150 O O . GLU A 1 276 ? -32.634 8.803 14.659 1.00 55.66 276 GLU A O 1
ATOM 2155 N N . PRO A 1 277 ? -32.468 6.565 14.464 1.00 52.56 277 PRO A N 1
ATOM 2156 C CA . PRO A 1 277 ? -33.354 6.507 13.315 1.00 52.56 277 PRO A CA 1
ATOM 2157 C C . PRO A 1 277 ? -34.748 6.958 13.753 1.00 52.56 277 PRO A C 1
ATOM 2159 O O . PRO A 1 277 ? -35.499 6.210 14.377 1.00 52.56 277 PRO A O 1
ATOM 2162 N N . LEU A 1 278 ? -35.090 8.204 13.413 1.00 50.53 278 LEU A N 1
ATOM 2163 C CA . LEU A 1 278 ? -36.459 8.699 13.442 1.00 50.53 278 LEU A CA 1
ATOM 2164 C C . LEU A 1 278 ? -37.313 7.687 12.681 1.00 50.53 278 LEU A C 1
ATOM 2166 O O . LEU A 1 278 ? -37.121 7.456 11.485 1.00 50.53 278 LEU A O 1
ATOM 2170 N N . SER A 1 279 ? -38.206 7.047 13.427 1.00 55.88 279 SER A N 1
ATOM 2171 C CA . SER A 1 279 ? -39.115 6.016 12.948 1.00 55.88 279 SER A CA 1
ATOM 2172 C C . SER A 1 279 ? -39.852 6.477 11.680 1.00 55.88 279 SER A C 1
ATOM 2174 O O . SER A 1 279 ? -40.272 7.636 11.614 1.00 55.88 279 SER A O 1
ATOM 2176 N N . PRO A 1 280 ? -40.037 5.607 10.671 1.00 62.00 280 PRO A N 1
ATOM 2177 C CA . PRO A 1 280 ? -40.703 5.983 9.434 1.00 62.00 280 PRO A CA 1
ATOM 2178 C C . PRO A 1 280 ? -42.199 6.199 9.686 1.00 62.00 280 PRO A C 1
ATOM 2180 O O . PRO A 1 280 ? -42.977 5.256 9.819 1.00 62.00 280 PRO A O 1
ATOM 2183 N N . GLY A 1 281 ? -42.601 7.467 9.740 1.00 55.31 281 GLY A N 1
ATOM 2184 C CA . GLY A 1 281 ? -43.993 7.877 9.624 1.00 55.31 281 GLY A CA 1
ATOM 2185 C C . GLY A 1 281 ? -44.465 7.776 8.172 1.00 55.31 281 GLY A C 1
ATOM 2186 O O . GLY A 1 281 ? -43.999 8.526 7.323 1.00 55.31 281 GLY A O 1
ATOM 2187 N N . SER A 1 282 ? -45.402 6.853 7.938 1.00 52.41 282 SER A N 1
ATOM 2188 C CA . SER A 1 282 ? -46.502 6.900 6.956 1.00 52.41 282 SER A CA 1
ATOM 2189 C C . SER A 1 282 ? -46.207 7.214 5.474 1.00 52.41 282 SER A C 1
ATOM 2191 O O . SER A 1 282 ? -45.969 8.351 5.080 1.00 52.41 282 SER A O 1
ATOM 2193 N N . GLU A 1 283 ? -46.372 6.168 4.659 1.00 55.91 283 GLU A N 1
ATOM 2194 C CA . GLU A 1 283 ? -47.110 6.104 3.383 1.00 55.91 283 GLU A CA 1
ATOM 2195 C C . GLU A 1 283 ? -47.296 7.397 2.557 1.00 55.91 283 GLU A C 1
ATOM 2197 O O . GLU A 1 283 ? -48.163 8.226 2.824 1.00 55.91 283 GLU A O 1
ATOM 2202 N N . GLY A 1 284 ? -46.573 7.477 1.433 1.00 53.56 284 GLY A N 1
ATOM 2203 C CA . GLY A 1 284 ? -46.779 8.462 0.370 1.00 53.56 284 GLY A CA 1
ATOM 2204 C C . GLY A 1 284 ? -46.537 7.859 -1.015 1.00 53.56 284 GLY A C 1
ATOM 2205 O O . GLY A 1 284 ? -45.409 7.585 -1.408 1.00 53.56 284 GLY A O 1
ATOM 2206 N N . LYS A 1 285 ? -47.635 7.632 -1.735 1.00 52.34 285 LYS A N 1
ATOM 2207 C CA . LYS A 1 285 ? -47.778 7.082 -3.093 1.00 52.34 285 LYS A CA 1
ATOM 2208 C C . LYS A 1 285 ? -46.910 7.756 -4.176 1.00 52.34 285 LYS A C 1
ATOM 2210 O O . LYS A 1 285 ? -46.893 8.971 -4.293 1.00 52.34 285 LYS A O 1
ATOM 2215 N N . ALA A 1 286 ? -46.423 6.896 -5.077 1.00 48.69 286 ALA A N 1
ATOM 2216 C CA . ALA A 1 286 ? -46.338 7.046 -6.538 1.00 48.69 286 ALA A CA 1
ATOM 2217 C C . ALA A 1 286 ? -45.459 8.157 -7.157 1.00 48.69 286 ALA A C 1
ATOM 2219 O O . ALA A 1 286 ? -45.799 9.333 -7.171 1.00 48.69 286 ALA A O 1
ATOM 2220 N N . GLY A 1 287 ? -44.417 7.715 -7.867 1.00 43.88 287 GLY A N 1
ATOM 2221 C CA . GLY A 1 287 ? -43.739 8.491 -8.904 1.00 43.88 287 GLY A CA 1
ATOM 2222 C C . GLY A 1 287 ? -42.426 7.828 -9.297 1.00 43.88 287 GLY A C 1
ATOM 2223 O O . GLY A 1 287 ? -41.420 8.027 -8.635 1.00 43.88 287 GLY A O 1
ATOM 2224 N N . ARG A 1 288 ? -42.440 6.995 -10.343 1.00 48.34 288 ARG A N 1
ATOM 2225 C CA . ARG A 1 288 ? -41.258 6.316 -10.896 1.00 48.34 288 ARG A CA 1
ATOM 2226 C C . ARG A 1 288 ? -40.569 7.272 -11.885 1.00 48.34 288 ARG A C 1
ATOM 2228 O O . ARG A 1 288 ? -41.144 7.485 -12.953 1.00 48.34 288 ARG A O 1
ATOM 2235 N N . PRO A 1 289 ? -39.380 7.839 -11.606 1.00 42.19 289 PRO A N 1
ATOM 2236 C CA . PRO A 1 289 ? -38.627 8.539 -12.630 1.00 42.19 289 PRO A CA 1
ATOM 2237 C C . PRO A 1 289 ? -37.812 7.514 -13.420 1.00 42.19 289 PRO A C 1
ATOM 2239 O O . PRO A 1 289 ? -36.962 6.801 -12.889 1.00 42.19 289 PRO A O 1
ATOM 2242 N N . THR A 1 290 ? -38.120 7.423 -14.709 1.00 43.62 290 THR A N 1
ATOM 2243 C CA . THR A 1 290 ? -37.310 6.711 -15.698 1.00 43.62 290 THR A CA 1
ATOM 2244 C C . THR A 1 290 ? -36.002 7.482 -15.869 1.00 43.62 290 THR A C 1
ATOM 2246 O O . THR A 1 290 ? -36.010 8.597 -16.383 1.00 43.62 290 THR A O 1
ATOM 2249 N N . LEU A 1 291 ? -34.887 6.908 -15.417 1.00 38.56 291 LEU A N 1
ATOM 2250 C CA . LEU A 1 291 ? -33.546 7.421 -15.694 1.00 38.56 291 LEU A CA 1
ATOM 2251 C C . LEU A 1 291 ? -33.176 7.060 -17.138 1.00 38.56 291 LEU A C 1
ATOM 2253 O O . LEU A 1 291 ? -32.792 5.929 -17.428 1.00 38.56 291 LEU A O 1
ATOM 2257 N N . GLN A 1 292 ? -33.330 8.021 -18.047 1.00 31.42 292 GLN A N 1
ATOM 2258 C CA . GLN A 1 292 ? -32.665 7.997 -19.346 1.00 31.42 292 GLN A CA 1
ATOM 2259 C C . GLN A 1 292 ? -31.202 8.406 -19.138 1.00 31.42 292 GLN A C 1
ATOM 2261 O O . GLN A 1 292 ? -30.916 9.546 -18.781 1.00 31.42 292 GLN A O 1
ATOM 2266 N N . CYS A 1 293 ? -30.275 7.476 -19.365 1.00 32.91 293 CYS A N 1
ATOM 2267 C CA . CYS A 1 293 ? -28.875 7.808 -19.603 1.00 32.91 293 CYS A CA 1
ATOM 2268 C C . CYS A 1 293 ? -28.767 8.407 -21.008 1.00 32.91 293 CYS A C 1
ATOM 2270 O O . CYS A 1 293 ? -28.784 7.676 -21.994 1.00 32.91 293 CYS A O 1
ATOM 2272 N N . THR A 1 294 ? -28.681 9.730 -21.111 1.00 35.62 294 THR A N 1
ATOM 2273 C CA . THR A 1 294 ? -28.223 10.384 -22.338 1.00 35.62 294 THR A CA 1
ATOM 2274 C C . THR A 1 294 ? -26.705 10.274 -22.406 1.00 35.62 294 THR A C 1
ATOM 2276 O O . THR A 1 294 ? -26.005 10.786 -21.531 1.00 35.62 294 THR A O 1
ATOM 2279 N N . GLU A 1 295 ? -26.213 9.595 -23.442 1.00 39.50 295 GLU A N 1
ATOM 2280 C CA . GLU A 1 295 ? -24.817 9.611 -23.872 1.00 39.50 295 GLU A CA 1
ATOM 2281 C C . GLU A 1 295 ? -24.344 11.062 -24.032 1.00 39.50 295 GLU A C 1
ATOM 2283 O O . GLU A 1 295 ? -24.847 11.813 -24.869 1.00 39.50 295 GLU A O 1
ATOM 2288 N N . ALA A 1 296 ? -23.386 11.470 -23.200 1.00 35.75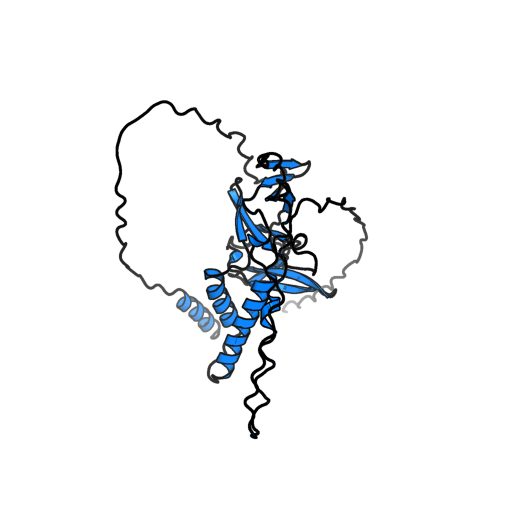 296 ALA A N 1
ATOM 2289 C CA . ALA A 1 296 ? -22.688 12.731 -23.370 1.00 35.75 296 ALA A CA 1
ATOM 2290 C C . ALA A 1 296 ? -21.614 12.546 -24.446 1.00 35.75 296 ALA A C 1
ATOM 2292 O O . ALA A 1 296 ? -20.678 11.762 -24.289 1.00 35.75 296 ALA A O 1
ATOM 2293 N N . GLN A 1 297 ? -21.811 13.266 -25.546 1.00 34.81 297 GLN A N 1
ATOM 2294 C CA . GLN A 1 297 ? -20.920 13.351 -26.690 1.00 34.81 297 GLN A CA 1
ATOM 2295 C C . GLN A 1 297 ? -19.520 13.837 -26.302 1.00 34.81 297 GLN A C 1
ATOM 2297 O O . GLN A 1 297 ? -19.346 14.793 -25.546 1.00 34.81 297 GLN A O 1
ATOM 2302 N N . ASP A 1 298 ? -18.540 13.179 -26.917 1.00 41.78 298 ASP A N 1
ATOM 2303 C CA . ASP A 1 298 ? -17.158 13.605 -27.076 1.00 41.78 298 ASP A CA 1
ATOM 2304 C C . ASP A 1 298 ? -17.062 15.052 -27.587 1.00 41.78 298 ASP A C 1
ATOM 2306 O O . ASP A 1 298 ? -17.435 15.363 -28.720 1.00 41.78 298 ASP A O 1
ATOM 2310 N N . SER A 1 299 ? -16.455 15.929 -26.791 1.00 42.81 299 SER A N 1
ATOM 2311 C CA . SER A 1 299 ? -15.833 17.149 -27.302 1.00 42.81 299 SER A CA 1
ATOM 2312 C C . SER A 1 299 ? -14.513 17.387 -26.576 1.00 42.81 299 SER A C 1
ATOM 2314 O O . SER A 1 299 ? -14.453 17.962 -25.489 1.00 42.81 299 SER A O 1
ATOM 2316 N N . SER A 1 300 ? -13.446 16.900 -27.206 1.00 43.09 300 SER A N 1
ATOM 2317 C CA . SER A 1 300 ? -12.051 17.166 -26.862 1.00 43.09 300 SER A CA 1
ATOM 2318 C C . SER A 1 300 ? -11.697 18.646 -27.048 1.00 43.09 300 SER A C 1
ATOM 2320 O O . SER A 1 300 ? -11.981 19.212 -28.104 1.00 43.09 300 SER A O 1
ATOM 2322 N N . PRO A 1 301 ? -10.918 19.229 -26.124 1.00 43.16 301 PRO A N 1
ATOM 2323 C CA . PRO A 1 301 ? -9.833 20.111 -26.525 1.00 43.16 301 PRO A CA 1
ATOM 2324 C C . PRO A 1 301 ? -8.487 19.543 -26.064 1.00 43.16 301 PRO A C 1
ATOM 2326 O O . PRO A 1 301 ? -8.128 19.544 -24.886 1.00 43.16 301 PRO A O 1
ATOM 2329 N N . SER A 1 302 ? -7.731 19.079 -27.058 1.00 52.91 302 SER A N 1
ATOM 2330 C CA . SER A 1 302 ? -6.301 18.798 -26.986 1.00 52.91 302 SER A CA 1
ATOM 2331 C C . SER A 1 302 ? -5.554 19.999 -26.401 1.00 52.91 302 SER A C 1
ATOM 2333 O O . SER A 1 302 ? -5.452 21.058 -27.020 1.00 52.91 302 SER A O 1
ATOM 2335 N N . SER A 1 303 ? -5.030 19.838 -25.190 1.00 44.28 303 SER A N 1
ATOM 2336 C CA . SER A 1 303 ? -4.054 20.752 -24.602 1.00 44.28 303 SER A CA 1
ATOM 2337 C C . SER A 1 303 ? -2.970 19.923 -23.931 1.00 44.28 303 SER A C 1
ATOM 2339 O O . SER A 1 303 ? -3.030 19.577 -22.760 1.00 44.28 303 SER A O 1
ATOM 2341 N N . ASP A 1 304 ? -1.993 19.556 -24.751 1.00 44.53 304 ASP A N 1
ATOM 2342 C CA . ASP A 1 304 ? -0.842 18.719 -24.436 1.00 44.53 304 ASP A CA 1
ATOM 2343 C C . ASP A 1 304 ? 0.143 19.482 -23.510 1.00 44.53 304 ASP A C 1
ATOM 2345 O O . ASP A 1 304 ? 0.859 20.381 -23.972 1.00 44.53 304 ASP A O 1
ATOM 2349 N N . PRO A 1 305 ? 0.221 19.196 -22.192 1.00 48.41 305 PRO A N 1
ATOM 2350 C CA . PRO A 1 305 ? 1.077 19.951 -21.270 1.00 48.41 305 PRO A CA 1
ATOM 2351 C C . PRO A 1 305 ? 2.561 19.553 -21.378 1.00 48.41 305 PRO A C 1
ATOM 2353 O O . PRO A 1 305 ? 3.428 20.193 -20.780 1.00 48.41 305 PRO A O 1
ATOM 2356 N N . ILE A 1 306 ? 2.881 18.521 -22.164 1.00 48.66 306 ILE A N 1
ATOM 2357 C CA . ILE A 1 306 ? 4.223 17.932 -22.251 1.00 48.66 306 ILE A CA 1
ATOM 2358 C C . ILE A 1 306 ? 5.168 18.788 -23.115 1.00 48.66 306 ILE A C 1
ATOM 2360 O O . ILE A 1 306 ? 6.372 18.827 -22.862 1.00 48.66 306 ILE A O 1
ATOM 2364 N N . ARG A 1 307 ? 4.646 19.594 -24.052 1.00 50.56 307 ARG A N 1
ATOM 2365 C CA . ARG A 1 307 ? 5.481 20.460 -24.909 1.00 50.56 307 ARG A CA 1
ATOM 2366 C C . ARG A 1 307 ? 6.023 21.719 -24.224 1.00 50.56 307 ARG A C 1
ATOM 2368 O O . ARG A 1 307 ? 6.990 22.293 -24.716 1.00 50.56 307 ARG A O 1
ATOM 2375 N N . LYS A 1 308 ? 5.478 22.144 -23.075 1.00 47.31 308 LYS A N 1
ATOM 2376 C CA . LYS A 1 308 ? 5.986 23.341 -22.370 1.00 47.31 308 LYS A CA 1
ATOM 2377 C C . LYS A 1 308 ? 7.229 23.071 -21.516 1.00 47.31 308 LYS A C 1
ATOM 2379 O O . LYS A 1 308 ? 7.993 23.997 -21.269 1.00 47.31 308 LYS A O 1
ATOM 2384 N N . LYS A 1 309 ? 7.485 21.822 -21.110 1.00 49.06 309 LYS A N 1
ATOM 2385 C CA . LYS A 1 309 ? 8.616 21.499 -20.219 1.00 49.06 309 LYS A CA 1
ATOM 2386 C C . LYS A 1 309 ? 9.959 21.325 -20.942 1.00 49.06 309 LYS A C 1
ATOM 2388 O O . LYS A 1 309 ? 10.997 21.476 -20.313 1.00 49.06 309 LYS A O 1
ATOM 2393 N N . LEU A 1 310 ? 9.948 21.076 -22.254 1.00 47.56 310 LEU A N 1
ATOM 2394 C CA . LEU A 1 310 ? 11.172 20.934 -23.056 1.00 47.56 310 LEU A CA 1
ATOM 2395 C C . LEU A 1 310 ? 11.745 22.270 -23.553 1.00 47.56 310 LEU A C 1
ATOM 2397 O O . LEU A 1 310 ? 12.926 22.331 -23.875 1.00 47.56 310 LEU A O 1
ATOM 2401 N N . ARG A 1 311 ? 10.958 23.355 -23.562 1.00 47.88 311 ARG A N 1
ATOM 2402 C CA . ARG A 1 311 ? 11.449 24.673 -24.002 1.00 47.88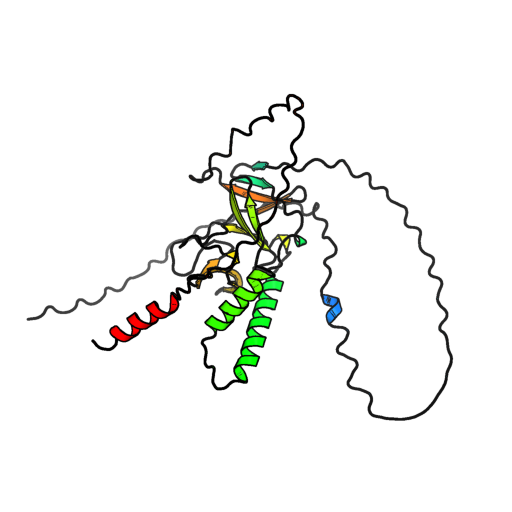 311 ARG A CA 1
ATOM 2403 C C . ARG A 1 311 ? 12.320 25.371 -22.949 1.00 47.88 311 ARG A C 1
ATOM 2405 O O . ARG A 1 311 ? 13.232 26.093 -23.313 1.00 47.88 311 ARG A O 1
ATOM 2412 N N . TRP A 1 312 ? 12.116 25.083 -21.659 1.00 51.97 312 TRP A N 1
ATOM 2413 C CA . TRP A 1 312 ? 12.927 25.666 -20.579 1.00 51.97 312 TRP A CA 1
ATOM 2414 C C . TRP A 1 312 ? 14.349 25.081 -20.500 1.00 51.97 312 TRP A C 1
ATOM 2416 O O . TRP A 1 312 ? 15.298 25.786 -20.170 1.00 51.97 312 TRP A O 1
ATOM 2426 N N . LEU A 1 313 ? 14.523 23.804 -20.861 1.00 48.34 313 LEU A N 1
ATOM 2427 C CA . LEU A 1 313 ? 15.843 23.161 -20.854 1.00 48.34 313 LEU A CA 1
ATOM 2428 C C . LEU A 1 313 ? 16.752 23.634 -22.001 1.00 48.34 313 LEU A C 1
ATOM 2430 O O . LEU A 1 313 ? 17.966 23.559 -21.859 1.00 48.34 313 LEU A O 1
ATOM 2434 N N . PHE A 1 314 ? 16.193 24.148 -23.102 1.00 46.53 314 PHE A N 1
ATOM 2435 C CA . PHE A 1 314 ? 16.989 24.641 -24.233 1.00 46.53 314 PHE A CA 1
ATOM 2436 C C . PHE A 1 314 ? 17.498 26.078 -24.033 1.00 46.53 314 PHE A C 1
ATOM 2438 O O . PHE A 1 314 ? 18.635 26.365 -24.393 1.00 46.53 314 PHE A O 1
ATOM 2445 N N . ASP A 1 315 ? 16.722 26.951 -23.382 1.00 45.31 315 ASP A N 1
ATOM 2446 C CA . ASP A 1 315 ? 17.125 28.352 -23.154 1.00 45.31 315 ASP A CA 1
ATOM 2447 C C . ASP A 1 315 ? 18.174 28.512 -22.032 1.00 45.31 315 ASP A C 1
ATOM 2449 O O . ASP A 1 315 ? 18.826 29.548 -21.936 1.00 45.31 315 ASP A O 1
ATOM 2453 N N . THR A 1 316 ? 18.392 27.478 -21.207 1.00 51.16 316 THR A N 1
ATOM 2454 C CA . THR A 1 316 ? 19.389 27.507 -20.113 1.00 51.16 316 THR A CA 1
ATOM 2455 C C . THR A 1 316 ? 20.791 27.060 -20.565 1.00 51.16 316 THR A C 1
ATOM 2457 O O . THR A 1 316 ? 21.747 27.185 -19.812 1.00 51.16 316 THR A O 1
ATOM 2460 N N . LEU A 1 317 ? 20.942 26.547 -21.794 1.00 43.56 317 LEU A N 1
ATOM 2461 C CA . LEU A 1 317 ? 22.218 26.044 -22.335 1.00 43.56 317 LEU A CA 1
ATOM 2462 C C . LEU A 1 317 ? 22.894 26.998 -23.340 1.00 43.56 317 LEU A C 1
ATOM 2464 O O . LEU A 1 317 ? 23.887 26.625 -23.961 1.00 43.56 317 LEU A O 1
ATOM 2468 N N . GLN A 1 318 ? 22.379 28.222 -23.505 1.00 48.59 318 GLN A N 1
ATOM 2469 C CA . GLN A 1 318 ? 22.962 29.261 -24.373 1.00 48.59 318 GLN A CA 1
ATOM 2470 C C . GLN A 1 318 ? 23.319 30.577 -23.647 1.00 48.59 318 GLN A C 1
ATOM 2472 O O . GLN A 1 318 ? 23.540 31.593 -24.306 1.00 48.59 318 GLN A O 1
ATOM 2477 N N . GLN A 1 319 ? 23.425 30.567 -22.315 1.00 46.91 319 GLN A N 1
ATOM 2478 C CA . GLN A 1 319 ? 24.046 31.640 -21.517 1.00 46.91 319 GLN A CA 1
ATOM 2479 C C . GLN A 1 319 ? 25.210 31.074 -20.709 1.00 46.91 319 GLN A C 1
ATOM 2481 O O . GLN A 1 319 ? 26.205 31.811 -20.544 1.00 46.91 319 GLN A O 1
#

Foldseek 3Di:
DDDDDDDDDDDDDDDDDDDDDDDDDDDDDPPPDDPDPPPPPVVPPPPPPPPDDDDDDDDDDDDDDDDDDPDDPDDPDPPPPPVPPDPPPDDQWDDDVFWIWGFDPAQDLVVKAALVVVLVVLVVQLVVVVVVVVVPPVDPDPSVVSSLVSLVVCLVPPFSFDWDQTPLGFIKTWHFNAWADDDRQVRIWIFGQADQPPRAGQSSWDWDWDQDPVRGTFIWGARSPPRWIATRVWQDTPPDDDGTGTWDWDRDPSTIITIDGPPDPPSPPRPPPPPDPPDDDDDDDDDDDDDDDDDDDDDDDDDPPVVVVVVVVVVVVPD